Protein AF-A0A9X0B8P7-F1 (afdb_monomer)

Nearest PDB structures (foldseek):
  5ub5-assembly1_A  TM=8.698E-01  e=1.528E-06  Homo sapiens
  5f87-assembly3_C  TM=8.159E-01  e=1.517E-05  Drosophila melanogaster
  7ec1-assembly1_B  TM=6.006E-01  e=3.536E-02  Staphylococcus aureus subsp. aureus USA300
  7vfm-assembly2_C  TM=5.968E-01  e=6.997E-02  Staphylococcus aureus subsp. aureus USA300
  7mi0-assembly1_A  TM=6.331E-01  e=4.467E+00  Rickettsia africae ESF-5

pLDDT: mean 88.45, std 11.84, range [42.72, 98.5]

Solvent-accessible surface area (backbone atoms only — not comparable to full-atom values): 11864 Å² total; per-residue (Å²): 120,64,55,94,83,54,89,38,56,32,79,41,75,59,93,70,87,75,92,60,98,67,95,69,69,67,57,44,82,39,74,59,54,68,74,60,51,61,75,72,57,92,84,72,51,52,75,91,74,97,58,82,93,50,50,66,59,54,50,64,70,66,69,54,69,39,83,76,71,64,77,74,60,61,75,78,42,57,72,41,84,37,56,49,66,102,51,73,48,83,56,48,68,61,43,26,58,35,79,25,31,28,34,40,29,70,89,64,89,61,93,51,67,89,77,54,49,74,74,43,33,28,41,74,45,62,86,60,48,62,57,55,63,32,52,50,47,38,37,73,72,34,75,66,32,39,54,50,49,52,48,19,10,52,43,12,19,56,44,38,73,74,62,65,40,70,70,45,49,51,51,49,53,53,51,50,52,52,52,50,51,45,70,70,39,94,60,36,96,75,63,73,88,82,132

Foldseek 3Di:
DQPLPDWFKAKDADPDPPPDPDPDDSIDIDTDDSVLVVVQDDDAAQDDPPDDPCRVVVCVVRVGHHHDDDPVVQLVDQEAEAEADPHHGPCVLVCLLHLHAYAYQDPYDDPCPVQDDDLQQHDYAYNNNSCVSHLSCCCPPPPVNVVSSNRNSVRSNVSSVPQVDPVNVVVVVVVVVVVVVLVPDPCNVVDDDDD

Sequence (195 aa):
MAHLQSPHYVLHQKTESACTSKTNTNWEVREADKSQLEGYFNVHFTDIIDCDQDCDEEREFFDDVVEPEPQSNAWKFRYLLDMDGHAYSGRFYALLRSKGVPFKMTFSREWHENVLIPWVHYVPVNKDGNELAELVRFFEEDATGQEITKSIGEEGQSWAARTLRNDDIEVYMFRLLLEYARVQDDNRESLGFRL

Structure (mmCIF, N/CA/C/O backbone):
data_AF-A0A9X0B8P7-F1
#
_entry.id   AF-A0A9X0B8P7-F1
#
loop_
_atom_site.group_PDB
_atom_site.id
_atom_site.type_symbol
_atom_site.label_atom_id
_atom_site.label_alt_id
_atom_site.label_comp_id
_atom_site.label_asym_id
_atom_site.label_entity_id
_atom_site.label_seq_id
_atom_site.pdbx_PDB_ins_code
_atom_site.Cartn_x
_atom_site.Cartn_y
_atom_site.Cartn_z
_atom_site.occupancy
_atom_site.B_iso_or_equiv
_atom_site.auth_seq_id
_atom_site.auth_comp_id
_atom_site.auth_asym_id
_atom_site.auth_atom_id
_atom_site.pdbx_PDB_model_num
ATOM 1 N N . MET A 1 1 ? -0.505 11.297 7.803 1.00 44.72 1 MET A N 1
ATOM 2 C CA . MET A 1 1 ? -1.623 10.589 8.456 1.00 44.72 1 MET A CA 1
ATOM 3 C C . MET A 1 1 ? -2.433 11.659 9.161 1.00 44.72 1 MET A C 1
ATOM 5 O O . MET A 1 1 ? -1.801 12.513 9.775 1.00 44.72 1 MET A O 1
ATOM 9 N N . ALA A 1 2 ? -3.759 11.716 8.998 1.00 42.72 2 ALA A N 1
ATOM 10 C CA . ALA A 1 2 ? -4.559 12.619 9.821 1.00 42.72 2 ALA A CA 1
ATOM 11 C C . ALA A 1 2 ? -4.169 12.363 11.281 1.00 42.72 2 ALA A C 1
ATOM 13 O O . ALA A 1 2 ? -4.113 11.209 11.707 1.00 42.72 2 ALA A O 1
ATOM 14 N N . HIS A 1 3 ? -3.771 13.412 11.998 1.00 49.84 3 HIS A N 1
ATOM 15 C CA . HIS A 1 3 ? -3.469 13.307 13.419 1.00 49.84 3 HIS A CA 1
ATOM 16 C C . HIS A 1 3 ? -4.638 12.560 14.069 1.00 49.84 3 HIS A C 1
ATOM 18 O O . HIS A 1 3 ? -5.779 12.876 13.734 1.00 49.84 3 HIS A O 1
ATOM 24 N N . LEU A 1 4 ? -4.403 11.652 15.023 1.00 52.97 4 LEU A N 1
ATOM 25 C CA . LEU A 1 4 ? -5.474 11.021 15.826 1.00 52.97 4 LEU A CA 1
ATOM 26 C C . LEU A 1 4 ? -6.446 12.033 16.492 1.00 52.97 4 LEU A C 1
ATOM 28 O O . LEU A 1 4 ? -7.416 11.641 17.127 1.00 52.97 4 LEU A O 1
ATOM 32 N N . GLN A 1 5 ? -6.168 13.335 16.377 1.00 56.75 5 GLN A N 1
ATOM 33 C CA . GLN A 1 5 ? -6.999 14.460 16.793 1.00 56.75 5 GLN A CA 1
ATOM 34 C C . GLN A 1 5 ? -8.015 14.938 15.734 1.00 56.75 5 GLN A C 1
ATOM 36 O O . GLN A 1 5 ? -8.875 15.754 16.055 1.00 56.75 5 GLN A O 1
ATOM 41 N N . SER A 1 6 ? -7.922 14.492 14.477 1.00 66.94 6 SER A N 1
ATOM 42 C CA . SER A 1 6 ? -8.912 14.811 13.440 1.00 66.94 6 SER A CA 1
ATOM 43 C C . SER A 1 6 ? -10.131 13.896 13.582 1.00 66.94 6 SER A C 1
ATOM 45 O O . SER A 1 6 ? -9.960 12.704 13.841 1.00 66.94 6 SER A O 1
ATOM 47 N N . PRO A 1 7 ? -11.360 14.416 13.414 1.00 80.62 7 PRO A N 1
ATOM 48 C CA . PRO A 1 7 ? -12.557 13.608 13.586 1.00 80.62 7 PRO A CA 1
ATOM 49 C C . PRO A 1 7 ? -12.623 12.533 12.498 1.00 80.62 7 PRO A C 1
ATOM 51 O O . PRO A 1 7 ? -12.653 12.835 11.303 1.00 80.62 7 PRO A O 1
ATOM 54 N N . HIS A 1 8 ? -12.668 11.272 12.919 1.00 85.38 8 HIS A N 1
ATOM 55 C CA . HIS A 1 8 ? -12.962 10.143 12.043 1.00 85.38 8 HIS A CA 1
ATOM 56 C C . HIS A 1 8 ? -14.450 9.829 12.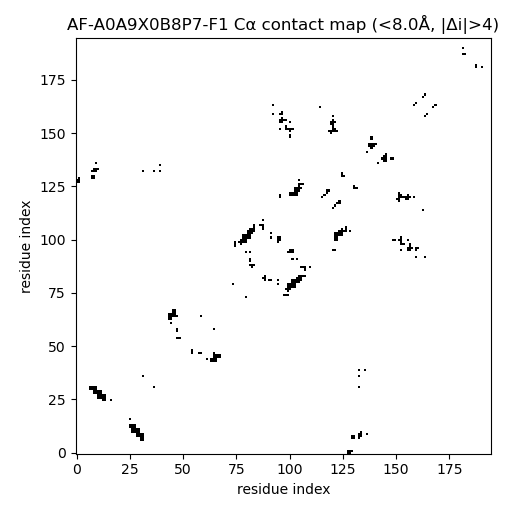111 1.00 85.38 8 HIS A C 1
ATOM 58 O O . HIS A 1 8 ? -15.043 9.839 13.186 1.00 85.38 8 HIS A O 1
ATOM 64 N N . TYR A 1 9 ? -15.057 9.523 10.969 1.00 90.38 9 TYR A N 1
ATOM 65 C CA . TYR A 1 9 ? -16.483 9.226 10.886 1.00 90.38 9 TYR A CA 1
ATOM 66 C C . TYR A 1 9 ? -16.702 7.778 10.476 1.00 90.38 9 TYR A C 1
ATOM 68 O O . TYR A 1 9 ? -16.056 7.287 9.552 1.00 90.38 9 TYR A O 1
ATOM 76 N N . VAL A 1 10 ? -17.637 7.118 11.151 1.00 92.50 10 VAL A N 1
ATOM 77 C CA . VAL A 1 10 ? -17.968 5.710 10.938 1.00 92.50 10 VAL A CA 1
ATOM 78 C C . VAL A 1 10 ? -19.481 5.491 10.908 1.00 92.50 10 VAL A C 1
ATOM 80 O O . VAL A 1 10 ? -20.258 6.219 11.541 1.00 92.50 10 VAL A O 1
ATOM 83 N N . LEU A 1 11 ? -19.917 4.478 10.165 1.00 91.69 11 LEU A N 1
ATOM 84 C CA . LEU A 1 11 ? -21.320 4.089 10.065 1.00 91.69 11 LEU A CA 1
ATOM 85 C C . LEU A 1 11 ? -21.736 3.190 11.231 1.00 91.69 11 LEU A C 1
ATOM 87 O O . LEU A 1 11 ? -21.074 2.213 11.558 1.00 91.69 11 LEU A O 1
ATOM 91 N N . HIS A 1 12 ? -22.898 3.484 11.809 1.00 88.69 12 HIS A N 1
ATOM 92 C CA . HIS A 1 12 ? -23.519 2.689 12.866 1.00 88.69 12 HIS A CA 1
ATOM 93 C C . HIS A 1 12 ? -24.930 2.258 12.473 1.00 88.69 12 HIS A C 1
ATOM 95 O O . HIS A 1 12 ? -25.678 3.037 11.876 1.00 88.69 12 HIS A O 1
ATOM 101 N N . GLN A 1 13 ? -25.318 1.031 12.833 1.00 86.25 13 GLN A N 1
ATOM 102 C CA . GLN A 1 13 ? -26.709 0.602 12.697 1.00 86.25 13 GLN A CA 1
ATOM 103 C C . GLN A 1 13 ? -27.586 1.276 13.753 1.00 86.25 13 GLN A C 1
ATOM 105 O O . GLN A 1 13 ? -27.254 1.307 14.939 1.00 86.25 13 GLN A O 1
ATOM 110 N N . LYS A 1 14 ? -28.743 1.781 13.323 1.00 85.12 14 LYS A N 1
ATOM 111 C CA . LYS A 1 14 ? -29.750 2.358 14.217 1.00 85.12 14 LYS A CA 1
ATOM 112 C C . LYS A 1 14 ? -30.388 1.252 15.056 1.00 85.12 14 LYS A C 1
ATOM 114 O O . LYS A 1 14 ? -30.877 0.261 14.520 1.00 85.12 14 LYS A O 1
ATOM 119 N N . THR A 1 15 ? -30.426 1.448 16.370 1.00 73.25 15 THR A N 1
ATOM 120 C CA . THR A 1 15 ? -30.996 0.501 17.342 1.00 73.25 15 THR A CA 1
ATOM 121 C C . THR A 1 15 ? -32.526 0.434 17.313 1.00 73.25 15 THR A C 1
ATOM 123 O O . THR A 1 15 ? -33.096 -0.552 17.775 1.00 73.25 15 THR A O 1
ATOM 126 N N . GLU A 1 16 ? -33.207 1.427 16.730 1.00 64.81 16 GLU A N 1
ATOM 127 C CA . GLU A 1 16 ? -34.668 1.461 16.608 1.00 64.81 16 GLU A CA 1
ATOM 128 C C . GLU A 1 16 ? -35.108 1.605 15.146 1.00 64.81 16 GLU A C 1
ATOM 130 O O . GLU A 1 16 ? -34.919 2.634 14.495 1.00 64.81 16 GLU A O 1
ATOM 135 N N . SER A 1 17 ? -35.742 0.558 14.623 1.00 55.78 17 SER A N 1
ATOM 136 C CA . SER A 1 17 ? -36.361 0.546 13.297 1.00 55.78 17 SER A CA 1
ATOM 137 C C . SER A 1 17 ? -37.760 1.168 13.359 1.00 55.78 17 SER A C 1
ATOM 139 O O . SER A 1 17 ? -38.783 0.487 13.281 1.00 55.78 17 SER A O 1
ATOM 141 N N . ALA A 1 18 ? -37.836 2.494 13.481 1.00 55.31 18 ALA A N 1
ATOM 142 C CA . ALA A 1 18 ? -39.092 3.197 13.242 1.00 55.31 18 ALA A CA 1
ATOM 143 C C . ALA A 1 18 ? -39.411 3.146 11.736 1.00 55.31 18 ALA A C 1
ATOM 145 O O . ALA A 1 18 ? -38.848 3.906 10.945 1.00 55.31 18 ALA A O 1
ATOM 146 N N . CYS A 1 19 ? -40.313 2.238 11.339 1.00 53.16 19 CYS A N 1
ATOM 147 C CA . CYS A 1 19 ? -40.863 2.137 9.984 1.00 53.16 19 CYS A CA 1
ATOM 148 C C . CYS A 1 19 ? -41.573 3.441 9.587 1.00 53.16 19 CYS A C 1
ATOM 150 O O . CYS A 1 19 ? -42.790 3.573 9.689 1.00 53.16 19 CYS A O 1
ATOM 152 N N . THR A 1 20 ? -40.810 4.419 9.111 1.00 56.12 20 THR A N 1
ATOM 153 C CA . THR A 1 20 ? -41.333 5.612 8.456 1.00 56.12 20 THR A CA 1
ATOM 154 C C . THR A 1 20 ? -40.971 5.542 6.982 1.00 56.12 20 THR A C 1
ATOM 156 O O . THR A 1 20 ? -39.815 5.602 6.569 1.00 56.12 20 THR A O 1
ATOM 159 N N . SER A 1 21 ? -42.009 5.342 6.173 1.00 58.00 21 SER A N 1
ATOM 160 C CA . SER A 1 21 ? -41.954 5.313 4.717 1.00 58.00 21 SER A CA 1
ATOM 161 C C . SER A 1 21 ? -41.462 6.662 4.180 1.00 58.00 21 SER A C 1
ATOM 163 O O . SER A 1 21 ? -42.268 7.578 4.005 1.00 58.00 21 SER A O 1
ATOM 165 N N . LYS A 1 22 ? -40.151 6.764 3.930 1.00 54.28 22 LYS A N 1
ATOM 166 C CA . LYS A 1 22 ? -39.472 7.541 2.871 1.00 54.28 22 LYS A CA 1
ATOM 167 C C . LYS A 1 22 ? -37.957 7.405 3.075 1.00 54.28 22 LYS A C 1
ATOM 169 O O . LYS A 1 22 ? -37.418 8.000 3.996 1.00 54.28 22 LYS A O 1
ATOM 174 N N . THR A 1 23 ? -37.306 6.581 2.244 1.00 57.38 23 THR A N 1
ATOM 175 C CA . THR A 1 23 ? -35.836 6.520 2.047 1.00 57.38 23 THR A CA 1
ATOM 176 C C . THR A 1 23 ? -34.987 6.709 3.314 1.00 57.38 23 THR A C 1
ATOM 178 O O . THR A 1 23 ? -34.108 7.564 3.346 1.00 57.38 23 THR A O 1
ATOM 181 N N . ASN A 1 24 ? -35.258 5.939 4.369 1.00 59.19 24 ASN A N 1
ATOM 182 C CA . ASN A 1 24 ? -34.482 5.993 5.605 1.00 59.19 24 ASN A CA 1
ATOM 183 C C . ASN A 1 24 ? -33.528 4.796 5.623 1.00 59.19 24 ASN A C 1
ATOM 185 O O . ASN A 1 24 ? -33.972 3.650 5.674 1.00 59.19 24 ASN A O 1
ATOM 189 N N . THR A 1 25 ? -32.225 5.045 5.520 1.00 70.94 25 THR A N 1
ATOM 190 C CA . THR A 1 25 ? -31.217 3.997 5.695 1.00 70.94 25 THR A CA 1
ATOM 191 C C . THR A 1 25 ? -31.200 3.563 7.164 1.00 70.94 25 THR A C 1
ATOM 193 O O . THR A 1 25 ? -31.332 4.391 8.074 1.00 70.94 25 THR A O 1
ATOM 196 N N . ASN A 1 26 ? -30.994 2.265 7.412 1.00 85.75 26 ASN A N 1
ATOM 197 C CA . ASN A 1 26 ? -30.798 1.708 8.763 1.00 85.75 26 ASN A CA 1
ATOM 198 C C . ASN A 1 26 ? -29.452 2.117 9.390 1.00 85.75 26 ASN A C 1
ATOM 200 O O . ASN A 1 26 ? -29.100 1.636 10.462 1.00 85.75 26 ASN A O 1
ATOM 204 N N . TRP A 1 27 ? -28.709 2.994 8.719 1.00 89.25 27 TRP A N 1
ATOM 205 C CA . TRP A 1 27 ? -27.378 3.434 9.088 1.00 89.25 27 TRP A CA 1
ATOM 206 C C . TRP A 1 27 ? -27.379 4.928 9.383 1.00 89.25 27 TRP A C 1
ATOM 208 O O . TRP A 1 27 ? -28.126 5.697 8.769 1.00 89.25 27 TRP A O 1
ATOM 218 N N . GLU A 1 28 ? -26.526 5.339 10.305 1.00 91.88 28 GLU A N 1
ATOM 219 C CA . GLU A 1 28 ? -26.222 6.737 10.585 1.00 91.88 28 GLU A CA 1
ATOM 220 C C . GLU A 1 28 ? -24.720 6.949 10.722 1.00 91.88 28 GLU A C 1
ATOM 222 O O . GLU A 1 28 ? -23.988 6.047 11.125 1.00 91.88 28 GLU A O 1
ATOM 227 N N . VAL A 1 29 ? -24.269 8.147 10.361 1.00 91.50 29 VAL A N 1
ATOM 228 C CA . VAL A 1 29 ? -22.873 8.557 10.506 1.00 91.50 29 VAL A CA 1
ATOM 229 C C . VAL A 1 29 ? -22.678 9.086 11.920 1.00 91.50 29 VAL A C 1
ATOM 231 O O . VAL A 1 29 ? -23.445 9.938 12.372 1.00 91.50 29 VAL A O 1
ATOM 234 N N . ARG A 1 30 ? -21.645 8.598 12.602 1.00 91.19 30 ARG A N 1
ATOM 235 C CA . ARG A 1 30 ? -21.201 9.112 13.899 1.00 91.19 30 ARG A CA 1
ATOM 236 C C . ARG A 1 30 ? -19.707 9.383 13.858 1.00 91.19 30 ARG A C 1
ATOM 238 O O . ARG A 1 30 ? -18.980 8.755 13.094 1.00 91.19 30 ARG A O 1
ATOM 245 N N . GLU A 1 31 ? -19.265 10.323 14.678 1.00 90.62 31 GLU A N 1
ATOM 246 C CA . GLU A 1 31 ? -17.844 10.472 14.974 1.00 90.62 31 GLU A CA 1
ATOM 247 C C . GLU A 1 31 ? -17.385 9.254 15.790 1.00 90.62 31 GLU A C 1
ATOM 249 O O . GLU A 1 31 ? -18.095 8.813 16.699 1.00 90.62 31 GLU A O 1
ATOM 254 N N . ALA A 1 32 ? -16.254 8.667 15.409 1.00 86.81 32 ALA A N 1
ATOM 255 C CA . ALA A 1 32 ? -15.685 7.504 16.071 1.00 86.81 32 ALA A CA 1
ATOM 256 C C . ALA A 1 32 ? -15.156 7.895 17.456 1.00 86.81 32 ALA A C 1
ATOM 258 O O . ALA A 1 32 ? -14.471 8.906 17.608 1.00 86.81 32 ALA A O 1
ATOM 259 N N . ASP A 1 33 ? -15.449 7.074 18.464 1.00 85.12 33 ASP A N 1
ATOM 260 C CA . ASP A 1 33 ? -14.875 7.253 19.797 1.00 85.12 33 ASP A CA 1
ATOM 261 C C . ASP A 1 33 ? -13.365 6.965 19.747 1.00 85.12 33 ASP A C 1
ATOM 263 O O . ASP A 1 33 ? -12.916 6.035 19.072 1.00 85.12 33 ASP A O 1
ATOM 267 N N . LYS A 1 34 ? -12.567 7.731 20.496 1.00 80.31 34 LYS A N 1
ATOM 268 C CA . LYS A 1 34 ? -11.120 7.519 20.603 1.00 80.31 34 LYS A CA 1
ATOM 269 C C . LYS A 1 34 ? -10.772 6.083 21.018 1.00 80.31 34 LYS A C 1
ATOM 271 O O . LYS A 1 34 ? -9.857 5.496 20.453 1.00 80.31 34 LYS A O 1
ATOM 276 N N . SER A 1 35 ? -11.538 5.494 21.935 1.00 83.38 35 SER A N 1
ATOM 277 C CA . SER A 1 35 ? -11.353 4.106 22.380 1.00 83.38 35 SER A CA 1
ATOM 278 C C . SER A 1 35 ? -11.614 3.074 21.276 1.00 83.38 35 SER A C 1
ATOM 280 O O . SER A 1 35 ? -10.953 2.037 21.230 1.00 83.38 35 SER A O 1
ATOM 282 N N . GLN A 1 36 ? -12.539 3.365 20.354 1.00 79.38 36 GLN A N 1
ATOM 283 C CA . GLN A 1 36 ? -12.786 2.535 19.175 1.00 79.38 36 GLN A CA 1
ATOM 284 C C . GLN A 1 36 ? -11.598 2.611 18.208 1.00 79.38 36 GLN A C 1
ATOM 286 O O . GLN A 1 36 ? -11.139 1.583 17.715 1.00 79.38 36 GLN A O 1
ATOM 291 N N . LEU A 1 37 ? -11.060 3.816 17.984 1.00 82.38 37 LEU A N 1
ATOM 292 C CA . LEU A 1 37 ? -9.906 4.035 17.106 1.00 82.38 37 LEU A CA 1
ATOM 293 C C . LEU A 1 37 ? -8.616 3.409 17.657 1.00 82.38 37 LEU A C 1
ATOM 295 O O . LEU A 1 37 ? -7.865 2.807 16.893 1.00 82.38 37 LEU A O 1
ATOM 299 N N . GLU A 1 38 ? -8.380 3.482 18.970 1.00 83.62 38 GLU A N 1
ATOM 300 C CA . GLU A 1 38 ? -7.231 2.838 19.632 1.00 83.62 38 GLU A CA 1
ATOM 301 C C . GLU A 1 38 ? -7.216 1.313 19.421 1.00 83.62 38 GLU A C 1
ATOM 303 O O . GLU A 1 38 ? -6.151 0.707 19.337 1.00 83.62 38 GLU A O 1
ATOM 308 N N . GLY A 1 39 ? -8.387 0.682 19.278 1.00 84.62 39 GLY A N 1
ATOM 309 C CA . GLY A 1 39 ? -8.496 -0.743 18.956 1.00 84.62 39 GLY A CA 1
ATOM 310 C C . GLY A 1 39 ? -8.246 -1.087 17.483 1.00 84.62 39 GLY A C 1
ATOM 311 O O . GLY A 1 39 ? -8.009 -2.252 17.164 1.00 84.62 39 GLY A O 1
ATOM 312 N N . TYR A 1 40 ? -8.311 -0.105 16.580 1.00 88.19 40 TYR A N 1
ATOM 313 C CA . TYR A 1 40 ? -8.189 -0.319 15.134 1.00 88.19 40 TYR A CA 1
ATOM 314 C C . TYR A 1 40 ? -6.757 -0.151 14.623 1.00 88.19 40 TYR A C 1
ATOM 316 O O . TYR A 1 40 ? -6.376 -0.816 13.657 1.00 88.19 40 TYR A O 1
ATOM 324 N N . PHE A 1 41 ? -5.962 0.717 15.252 1.00 89.44 41 PHE A N 1
ATOM 325 C CA . PHE A 1 41 ? -4.662 1.127 14.726 1.00 89.44 41 PHE A CA 1
ATOM 326 C C . PHE A 1 41 ? -3.514 0.784 15.671 1.00 89.44 41 PHE A C 1
ATOM 328 O O . PHE A 1 41 ? -3.502 1.165 16.835 1.00 89.44 41 PHE A O 1
ATOM 335 N N . ASN A 1 42 ? -2.504 0.115 15.120 1.00 90.81 42 ASN A N 1
ATOM 336 C CA . ASN A 1 42 ? -1.172 0.009 15.702 1.00 90.81 42 ASN A CA 1
ATOM 337 C C . ASN A 1 42 ? -0.190 0.578 14.672 1.00 90.81 42 ASN A C 1
ATOM 339 O O . ASN A 1 42 ? 0.296 -0.141 13.797 1.00 90.81 42 ASN A O 1
ATOM 343 N N . VAL A 1 43 ? -0.027 1.900 14.697 1.00 88.94 43 VAL A N 1
ATOM 344 C CA . VAL A 1 43 ? 0.824 2.651 13.772 1.00 88.94 43 VAL A CA 1
ATOM 345 C C . VAL A 1 43 ? 1.540 3.729 14.567 1.00 88.94 43 VAL A C 1
ATOM 347 O O . VAL A 1 43 ? 0.893 4.500 15.266 1.00 88.94 43 VAL A O 1
ATOM 350 N N . HIS A 1 44 ? 2.859 3.778 14.423 1.00 89.31 44 HIS A N 1
ATOM 351 C CA . HIS A 1 44 ? 3.731 4.709 15.124 1.00 89.31 44 HIS A CA 1
ATOM 352 C C . HIS A 1 44 ? 4.788 5.242 14.162 1.00 89.31 44 HIS A C 1
ATOM 354 O O . HIS A 1 44 ? 5.180 4.547 13.214 1.00 89.31 44 HIS 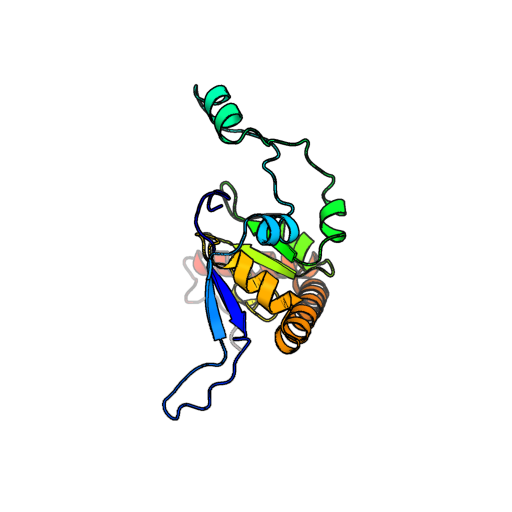A O 1
ATOM 360 N N . PHE A 1 45 ? 5.273 6.456 14.411 1.00 90.62 45 PHE A N 1
ATOM 361 C CA . PHE A 1 45 ? 6.523 6.899 13.805 1.00 90.62 45 PHE A CA 1
ATOM 362 C C . PHE A 1 45 ? 7.682 6.145 14.451 1.00 90.62 45 PHE A C 1
ATOM 364 O O . PHE A 1 45 ? 7.675 5.903 15.654 1.00 90.62 45 PHE A O 1
ATOM 371 N N . THR A 1 46 ? 8.666 5.739 13.653 1.00 91.56 46 THR A N 1
ATOM 372 C CA . THR A 1 46 ? 9.826 4.996 14.174 1.00 91.56 46 THR A CA 1
ATOM 373 C C . THR A 1 46 ? 11.103 5.816 14.216 1.00 91.56 46 THR A C 1
ATOM 375 O O . THR A 1 46 ? 12.056 5.452 14.892 1.00 91.56 46 THR A O 1
ATOM 378 N N . ASP A 1 47 ? 11.155 6.886 13.429 1.00 89.56 47 ASP A N 1
ATOM 379 C CA . ASP A 1 47 ? 12.283 7.801 13.388 1.00 89.56 47 ASP A CA 1
ATOM 380 C C . ASP A 1 47 ? 11.830 9.134 12.783 1.00 89.56 47 ASP A C 1
ATOM 382 O O . ASP A 1 47 ? 10.855 9.176 12.024 1.00 89.56 47 ASP A O 1
ATOM 386 N N . ILE A 1 48 ? 12.556 10.199 13.104 1.00 90.38 48 ILE A N 1
ATOM 387 C CA . ILE A 1 48 ? 12.409 11.523 12.495 1.00 90.38 48 ILE A CA 1
ATOM 388 C C . ILE A 1 48 ? 13.751 11.841 11.847 1.00 90.38 48 ILE A C 1
ATOM 390 O O . ILE A 1 48 ? 14.758 12.042 12.531 1.00 90.38 48 ILE A O 1
ATOM 394 N N . ILE A 1 49 ? 13.745 11.817 10.517 1.00 88.75 49 ILE A N 1
ATOM 395 C CA . ILE A 1 49 ? 14.909 11.992 9.648 1.00 88.75 49 ILE A CA 1
ATOM 396 C C . ILE A 1 49 ? 14.664 13.150 8.681 1.00 88.75 49 ILE A C 1
ATOM 398 O O . ILE A 1 49 ? 13.521 13.545 8.472 1.00 88.75 49 ILE A O 1
ATOM 402 N N . ASP A 1 50 ? 15.734 13.661 8.069 1.00 87.31 50 ASP A N 1
ATOM 403 C CA . ASP A 1 50 ? 15.695 14.770 7.099 1.00 87.31 50 ASP A CA 1
ATOM 404 C C . ASP A 1 50 ? 15.068 16.078 7.629 1.00 87.31 50 ASP A C 1
ATOM 406 O O . ASP A 1 50 ? 14.607 16.915 6.856 1.00 87.31 50 ASP A O 1
ATOM 410 N N . CYS A 1 51 ? 15.093 16.271 8.948 1.00 88.69 51 CYS A N 1
ATOM 411 C CA . CYS A 1 51 ? 14.784 17.536 9.608 1.00 88.69 51 CYS A CA 1
ATOM 412 C C . CYS A 1 51 ? 16.011 18.473 9.601 1.00 88.69 51 CYS A C 1
ATOM 414 O O . CYS A 1 51 ? 17.156 18.013 9.647 1.00 88.69 51 CYS A O 1
ATOM 416 N N . ASP A 1 52 ? 15.770 19.789 9.532 1.00 89.00 52 ASP A N 1
ATOM 417 C CA . ASP A 1 52 ? 16.821 20.817 9.520 1.00 89.00 52 ASP A CA 1
ATOM 418 C C . ASP A 1 52 ? 17.209 21.248 10.951 1.00 89.00 52 ASP A C 1
ATOM 420 O O . ASP A 1 52 ? 17.980 20.563 11.622 1.00 89.00 52 ASP A O 1
ATOM 424 N N . GLN A 1 53 ? 16.719 22.395 11.441 1.00 90.56 53 GLN A N 1
ATOM 425 C CA . GLN A 1 53 ? 17.004 22.888 12.801 1.00 90.56 53 GLN A CA 1
ATOM 426 C C . GLN A 1 53 ? 15.920 22.480 13.807 1.00 90.56 53 GLN A C 1
ATOM 428 O O . GLN A 1 53 ? 16.051 22.776 14.989 1.00 90.56 53 GLN A O 1
ATOM 433 N N . ASP A 1 54 ? 14.895 21.787 13.320 1.00 91.50 54 ASP A N 1
ATOM 434 C CA . ASP A 1 54 ? 13.564 21.680 13.913 1.00 91.50 54 ASP A CA 1
ATOM 435 C C . ASP A 1 54 ? 13.306 20.258 14.461 1.00 91.50 54 ASP A C 1
ATOM 437 O O . ASP A 1 54 ? 12.187 19.884 14.810 1.00 91.50 54 ASP A O 1
ATOM 441 N N . CYS A 1 55 ? 14.341 19.407 14.460 1.00 89.38 55 CYS A N 1
ATOM 442 C CA . CYS A 1 55 ? 14.229 17.987 14.790 1.00 89.38 55 CYS A CA 1
ATOM 443 C C . CYS A 1 55 ? 13.704 17.748 16.210 1.00 89.38 55 CYS A C 1
ATOM 445 O O . CYS A 1 55 ? 13.009 16.760 16.453 1.00 89.38 55 CYS A O 1
ATOM 447 N N . ASP A 1 56 ? 14.077 18.614 17.153 1.00 89.12 56 ASP A N 1
ATOM 448 C CA . ASP A 1 56 ? 13.665 18.491 18.549 1.00 89.12 56 ASP A CA 1
ATOM 449 C C . ASP A 1 56 ? 12.184 18.872 18.701 1.00 89.12 56 ASP A C 1
ATOM 451 O O . ASP A 1 56 ? 11.440 18.163 19.378 1.00 89.12 56 ASP A O 1
ATOM 455 N N . GLU A 1 57 ? 11.727 19.912 17.997 1.00 90.69 57 GLU A N 1
ATOM 456 C CA . GLU A 1 57 ? 10.321 20.318 17.948 1.00 90.69 57 GLU A CA 1
ATOM 457 C C . GLU A 1 57 ? 9.437 19.268 17.264 1.00 90.69 57 GLU A C 1
ATOM 459 O O . GLU A 1 57 ? 8.338 18.985 17.741 1.00 90.69 57 GLU A O 1
ATOM 464 N N . GLU A 1 58 ? 9.897 18.656 16.169 1.00 89.56 58 GLU A N 1
ATOM 465 C CA . GLU A 1 58 ? 9.166 17.568 15.509 1.00 89.56 58 GLU A CA 1
ATOM 466 C C . GLU A 1 58 ? 9.043 16.340 16.421 1.00 89.56 58 GLU A C 1
ATOM 468 O O . GLU A 1 58 ? 7.969 15.742 16.521 1.00 89.56 58 GLU A O 1
ATOM 473 N N . ARG A 1 59 ? 10.120 15.983 17.134 1.00 88.25 59 ARG A N 1
ATOM 474 C CA . ARG A 1 59 ? 10.103 14.896 18.127 1.00 88.25 59 ARG A CA 1
ATOM 475 C C . ARG A 1 59 ? 9.130 15.183 19.260 1.00 88.25 59 ARG A C 1
ATOM 477 O O . ARG A 1 59 ? 8.386 14.283 19.640 1.00 88.25 59 ARG A O 1
ATOM 484 N N . GLU A 1 60 ? 9.110 16.415 19.761 1.00 88.75 60 GLU A N 1
ATOM 485 C CA . GLU A 1 60 ? 8.160 16.850 20.789 1.00 88.75 60 GLU A CA 1
ATOM 486 C C . GLU A 1 60 ? 6.713 16.856 20.272 1.00 88.75 60 GLU A C 1
ATOM 488 O O . GLU A 1 60 ? 5.797 16.517 21.014 1.00 88.75 60 GLU A O 1
ATOM 493 N N . PHE A 1 61 ? 6.486 17.203 19.003 1.00 88.19 61 PHE A N 1
ATOM 494 C CA . PHE A 1 61 ? 5.144 17.218 18.421 1.00 88.19 61 PHE A CA 1
ATOM 495 C C . PHE A 1 61 ? 4.538 15.818 18.292 1.00 88.19 61 PHE A C 1
ATOM 497 O O . PHE A 1 61 ? 3.361 15.629 18.606 1.00 88.19 61 PHE A O 1
ATOM 504 N N . PHE A 1 62 ? 5.316 14.851 17.800 1.00 85.69 62 PHE A N 1
ATOM 505 C CA . PHE A 1 62 ? 4.827 13.485 17.638 1.00 85.69 62 PHE A CA 1
ATOM 506 C C . PHE A 1 62 ? 4.801 12.725 18.973 1.00 85.69 62 PHE A C 1
ATOM 508 O O . PHE A 1 62 ? 3.849 11.986 19.197 1.00 85.69 62 PHE A O 1
ATOM 515 N N . ASP A 1 63 ? 5.772 12.948 19.873 1.00 81.12 63 ASP A N 1
ATOM 516 C CA . ASP A 1 63 ? 5.875 12.428 21.262 1.00 81.12 63 ASP A CA 1
ATOM 517 C C . ASP A 1 63 ? 5.751 10.889 21.433 1.00 81.12 63 ASP A C 1
ATOM 519 O O . ASP A 1 63 ? 5.916 10.350 22.525 1.00 81.12 63 ASP A O 1
ATOM 523 N N . ASP A 1 64 ? 5.504 10.144 20.351 1.00 84.38 64 ASP A N 1
ATOM 524 C CA . ASP A 1 64 ? 5.233 8.705 20.327 1.00 84.38 64 ASP A CA 1
ATOM 525 C C . ASP A 1 64 ? 6.153 7.936 19.365 1.00 84.38 64 ASP A C 1
ATOM 527 O O . ASP A 1 64 ? 5.813 6.849 18.894 1.00 84.38 64 ASP A O 1
ATOM 531 N N . VAL A 1 65 ? 7.341 8.484 19.089 1.00 89.56 65 VAL A N 1
ATOM 532 C CA . VAL A 1 65 ? 8.350 7.817 18.259 1.00 89.56 65 VAL A CA 1
ATOM 533 C C . VAL A 1 65 ? 8.867 6.567 18.979 1.00 89.56 65 VAL A C 1
ATOM 535 O O . VAL A 1 65 ? 9.401 6.646 20.087 1.00 89.56 65 VAL A O 1
ATOM 538 N N . VAL A 1 66 ? 8.718 5.402 18.347 1.00 91.94 66 VAL A N 1
ATOM 539 C CA . VAL A 1 66 ? 9.099 4.095 18.911 1.00 91.94 66 VAL A CA 1
ATOM 540 C C . VAL A 1 66 ? 10.276 3.467 18.173 1.00 91.94 66 VAL A C 1
ATOM 542 O O . VAL A 1 66 ? 10.539 3.766 17.016 1.00 91.94 66 VAL A O 1
ATOM 545 N N . GLU A 1 67 ? 10.960 2.519 18.809 1.00 92.62 67 GLU A N 1
ATOM 546 C CA . GLU A 1 67 ? 11.999 1.745 18.124 1.00 92.62 67 GLU A CA 1
ATOM 547 C C . GLU A 1 67 ? 11.418 0.938 16.943 1.00 92.62 67 GLU A C 1
ATOM 549 O O . GLU A 1 67 ? 10.360 0.311 17.089 1.00 92.62 67 GLU A O 1
ATOM 554 N N . PRO A 1 68 ? 12.106 0.886 15.786 1.00 92.44 68 PRO A N 1
ATOM 555 C CA . PRO A 1 68 ? 11.652 0.110 14.642 1.00 92.44 68 PRO A CA 1
ATOM 556 C C . PRO A 1 68 ? 11.469 -1.376 14.973 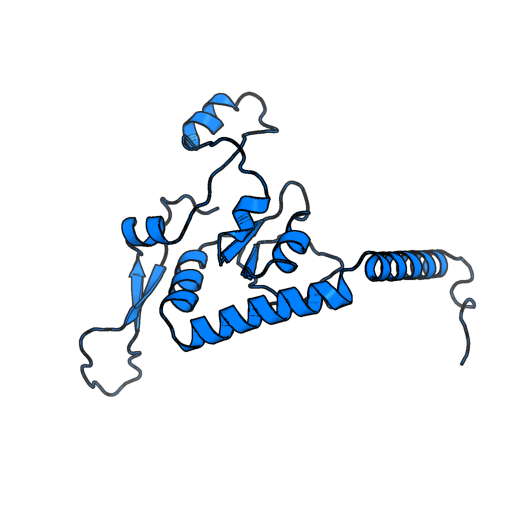1.00 92.44 68 PRO A C 1
ATOM 558 O O . PRO A 1 68 ? 12.378 -2.056 15.456 1.00 92.44 68 PRO A O 1
ATOM 561 N N . GLU A 1 69 ? 10.306 -1.925 14.627 1.00 91.56 69 GLU A N 1
ATOM 562 C CA . GLU A 1 69 ? 10.072 -3.361 14.730 1.00 91.56 69 GLU A CA 1
ATOM 563 C C . GLU A 1 69 ? 10.666 -4.130 13.535 1.00 91.56 69 GLU A C 1
ATOM 565 O O . GLU A 1 69 ? 10.708 -3.623 12.408 1.00 91.56 69 GLU A O 1
ATOM 570 N N . PRO A 1 70 ? 11.064 -5.406 13.717 1.00 92.00 70 PRO A N 1
ATOM 571 C CA . PRO A 1 70 ? 11.403 -6.268 12.594 1.00 92.00 70 PRO A CA 1
ATOM 572 C C . PRO A 1 70 ? 10.247 -6.329 11.594 1.00 92.00 70 PRO A C 1
ATOM 574 O O . PRO A 1 70 ? 9.106 -6.575 11.983 1.00 92.00 70 PRO A O 1
ATOM 577 N N . GLN A 1 71 ? 10.537 -6.220 10.295 1.00 85.62 71 GLN A N 1
ATOM 578 C CA . GLN A 1 71 ? 9.506 -6.239 9.245 1.00 85.62 71 GLN A CA 1
ATOM 579 C C . GLN A 1 71 ? 8.590 -7.475 9.323 1.00 85.62 71 GLN A C 1
ATOM 581 O O . GLN A 1 71 ? 7.419 -7.410 8.961 1.00 85.62 71 GLN A O 1
ATOM 586 N N . SER A 1 72 ? 9.088 -8.595 9.857 1.00 87.94 72 SER A N 1
ATOM 587 C CA . SER A 1 72 ? 8.291 -9.800 10.084 1.00 87.94 72 SER A CA 1
ATOM 588 C C . SER A 1 72 ? 7.136 -9.638 11.075 1.00 87.94 72 SER A C 1
ATOM 590 O O . SER A 1 72 ? 6.211 -10.449 11.053 1.00 87.94 72 SER A O 1
ATOM 592 N N . ASN A 1 73 ? 7.167 -8.627 11.948 1.00 91.56 73 ASN A N 1
ATOM 593 C CA . ASN A 1 73 ? 6.062 -8.338 12.861 1.00 91.56 73 ASN A CA 1
ATOM 594 C C . ASN A 1 73 ? 4.817 -7.857 12.114 1.00 91.56 73 ASN A C 1
ATOM 596 O O . ASN A 1 73 ? 3.716 -8.194 12.543 1.00 91.56 73 ASN A O 1
ATOM 600 N N . ALA A 1 74 ? 4.976 -7.205 10.955 1.00 88.44 74 ALA A N 1
ATOM 601 C CA . ALA A 1 74 ? 3.852 -6.811 10.107 1.00 88.44 74 ALA A CA 1
ATOM 602 C C . ALA A 1 74 ? 2.959 -8.015 9.748 1.00 88.44 74 ALA A C 1
ATOM 604 O O . ALA A 1 74 ? 1.742 -7.892 9.706 1.00 88.44 74 ALA A O 1
ATOM 605 N N . TRP A 1 75 ? 3.530 -9.218 9.598 1.00 89.12 75 TRP A N 1
ATOM 606 C CA . TRP A 1 75 ? 2.789 -10.440 9.246 1.00 89.12 75 TRP A CA 1
ATOM 607 C C . TRP A 1 75 ? 1.822 -10.937 10.327 1.00 89.12 75 TRP A C 1
ATOM 609 O O . TRP A 1 75 ? 1.058 -11.868 10.075 1.00 89.12 75 TRP A O 1
ATOM 619 N N . LYS A 1 76 ? 1.861 -10.353 11.530 1.00 92.62 76 LYS A N 1
ATOM 620 C CA . LYS A 1 76 ? 0.925 -10.653 12.623 1.00 92.62 76 LYS A CA 1
ATOM 621 C C . LYS A 1 76 ? -0.399 -9.895 12.481 1.00 92.62 76 LYS A C 1
ATOM 623 O O . LYS A 1 76 ? -1.366 -10.257 13.147 1.00 92.62 76 LYS A O 1
ATOM 628 N N . PHE A 1 77 ? -0.446 -8.873 11.628 1.00 94.12 77 PHE A N 1
ATOM 629 C CA . PHE A 1 77 ? -1.611 -8.017 11.426 1.00 94.12 77 PHE A CA 1
ATOM 630 C C . PHE A 1 77 ? -2.355 -8.378 10.139 1.00 94.12 77 PHE A C 1
ATOM 632 O O . PHE A 1 77 ? -1.770 -8.877 9.176 1.00 94.12 77 PHE A O 1
ATOM 639 N N . ARG A 1 78 ? -3.670 -8.127 10.128 1.00 94.25 78 ARG A N 1
ATOM 640 C CA . ARG A 1 78 ? -4.519 -8.374 8.953 1.00 94.25 78 ARG A CA 1
ATOM 641 C C . ARG A 1 78 ? -4.466 -7.229 7.952 1.00 94.25 78 ARG A C 1
ATOM 643 O O . ARG A 1 78 ? -4.405 -7.504 6.765 1.00 94.25 78 ARG A O 1
ATOM 650 N N . TYR A 1 79 ? -4.467 -5.981 8.413 1.00 96.50 79 TYR A N 1
ATOM 651 C CA . TYR A 1 79 ? -4.461 -4.788 7.562 1.00 96.50 79 TYR A CA 1
ATOM 652 C C . TYR A 1 79 ? -3.097 -4.118 7.632 1.00 96.50 79 TYR A C 1
ATOM 654 O O . TYR A 1 79 ? -2.603 -3.837 8.721 1.00 96.50 79 TYR A O 1
ATOM 662 N N . LEU A 1 80 ? -2.473 -3.906 6.475 1.00 96.56 80 LEU A N 1
ATOM 663 C CA . LEU A 1 80 ? -1.082 -3.467 6.386 1.00 96.56 80 LEU A CA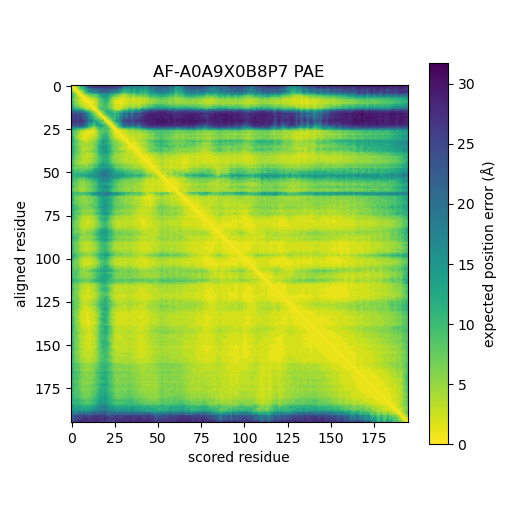 1
ATOM 664 C C . LEU A 1 80 ? -1.010 -2.157 5.613 1.00 96.56 80 LEU A C 1
ATOM 666 O O . LEU A 1 80 ? -1.170 -2.147 4.395 1.00 96.56 80 LEU A O 1
ATOM 670 N N . LEU A 1 81 ? -0.763 -1.052 6.311 1.00 95.69 81 LEU A N 1
ATOM 671 C CA . LEU A 1 81 ? -0.673 0.254 5.672 1.00 95.69 81 LEU A CA 1
ATOM 672 C C . LEU A 1 81 ? 0.634 0.396 4.868 1.00 95.69 81 LEU A C 1
ATOM 674 O O . LEU A 1 81 ? 1.750 0.352 5.401 1.00 95.69 81 LEU A O 1
ATOM 678 N N . ASP A 1 82 ? 0.474 0.596 3.566 1.00 96.12 82 ASP A N 1
ATOM 679 C CA . ASP A 1 82 ? 1.521 0.953 2.620 1.00 96.12 82 ASP A CA 1
ATOM 680 C C . ASP A 1 82 ? 1.394 2.439 2.286 1.00 96.12 82 ASP A C 1
ATOM 682 O O . ASP A 1 82 ? 0.377 2.880 1.753 1.00 96.12 82 ASP A O 1
ATOM 686 N N . MET A 1 83 ? 2.427 3.206 2.625 1.00 94.88 83 MET A N 1
ATOM 687 C CA . MET A 1 83 ? 2.502 4.646 2.387 1.00 94.88 83 MET A CA 1
ATOM 688 C C . MET A 1 83 ? 3.814 4.974 1.690 1.00 94.88 83 MET A C 1
ATOM 690 O O . MET A 1 83 ? 4.859 4.427 2.064 1.00 94.88 83 MET A O 1
ATOM 694 N N . ASP A 1 84 ? 3.734 5.871 0.709 1.00 94.00 84 ASP A N 1
ATOM 695 C CA . ASP A 1 84 ? 4.893 6.470 0.047 1.00 94.00 84 ASP A CA 1
ATOM 696 C C . ASP A 1 84 ? 5.804 7.187 1.066 1.00 94.00 84 ASP A C 1
ATOM 698 O O . ASP A 1 84 ? 5.337 7.728 2.070 1.00 94.00 84 ASP A O 1
ATOM 702 N N . GLY A 1 85 ? 7.109 7.180 0.789 1.00 89.50 85 GLY A N 1
ATOM 703 C CA . GLY A 1 85 ? 8.107 8.005 1.478 1.00 89.50 85 GLY A CA 1
ATOM 704 C C . GLY A 1 85 ? 8.524 9.173 0.582 1.00 89.50 85 GLY A C 1
ATOM 705 O O . GLY A 1 85 ? 7.681 9.815 -0.037 1.00 89.50 85 GLY A O 1
ATOM 706 N N . HIS A 1 86 ? 9.832 9.394 0.410 1.00 89.38 86 HIS A N 1
ATOM 707 C CA . HIS A 1 86 ? 10.338 10.332 -0.613 1.00 89.38 86 HIS A CA 1
ATOM 708 C C . HIS A 1 86 ? 9.922 9.951 -2.044 1.00 89.38 86 HIS A C 1
ATOM 710 O O . HIS A 1 86 ? 9.901 10.791 -2.941 1.00 89.38 86 HIS A O 1
ATOM 716 N N . ALA A 1 87 ? 9.623 8.672 -2.262 1.00 90.44 87 ALA A N 1
ATOM 717 C CA . ALA A 1 87 ? 9.114 8.117 -3.506 1.00 90.44 87 ALA A CA 1
ATOM 718 C C . ALA A 1 87 ? 8.121 6.984 -3.184 1.00 90.44 87 ALA A C 1
ATOM 720 O O . ALA A 1 87 ? 7.597 6.897 -2.072 1.00 90.44 87 ALA A O 1
ATOM 721 N N . TYR A 1 88 ? 7.889 6.090 -4.144 1.00 92.38 88 TYR A N 1
ATOM 722 C CA . TYR A 1 88 ? 7.064 4.901 -3.947 1.00 92.38 88 TYR A CA 1
ATOM 723 C C . TYR A 1 88 ? 7.550 4.029 -2.775 1.00 92.38 88 TYR A C 1
ATOM 725 O O . TYR A 1 88 ? 8.743 3.953 -2.463 1.00 92.38 88 TYR A O 1
ATOM 733 N N . SER A 1 89 ? 6.615 3.320 -2.143 1.00 93.62 89 SER A N 1
ATOM 734 C CA . SER A 1 89 ? 6.936 2.375 -1.073 1.00 93.62 89 SER A CA 1
ATOM 735 C C . SER A 1 89 ? 7.560 1.082 -1.609 1.00 93.62 89 SER A C 1
ATOM 737 O O . SER A 1 89 ? 6.904 0.258 -2.247 1.00 93.62 89 SER A O 1
ATOM 739 N N . GLY A 1 90 ? 8.823 0.828 -1.254 1.00 91.81 90 GLY A N 1
ATOM 740 C CA . GLY A 1 90 ? 9.481 -0.458 -1.524 1.00 91.81 90 GLY A CA 1
ATOM 741 C C . GLY A 1 90 ? 8.912 -1.641 -0.722 1.00 91.81 90 GLY A C 1
ATOM 742 O O . GLY A 1 90 ? 9.203 -2.797 -1.033 1.00 91.81 90 GLY A O 1
ATOM 743 N N . ARG A 1 91 ? 8.091 -1.383 0.308 1.00 92.88 91 ARG A N 1
ATOM 744 C CA . ARG A 1 91 ? 7.505 -2.424 1.174 1.00 92.88 91 ARG A CA 1
ATOM 745 C C . ARG A 1 91 ? 6.325 -3.129 0.513 1.00 92.88 91 ARG A C 1
ATOM 747 O O . ARG A 1 91 ? 6.070 -4.291 0.826 1.00 92.88 91 ARG A O 1
ATOM 754 N N . PHE A 1 92 ? 5.645 -2.460 -0.416 1.00 95.25 92 PHE A N 1
ATOM 755 C CA . PHE A 1 92 ? 4.355 -2.879 -0.955 1.00 95.25 92 PHE A CA 1
ATOM 756 C C . PHE A 1 92 ? 4.316 -4.342 -1.422 1.00 95.25 92 PHE A C 1
ATOM 758 O O . PHE A 1 92 ? 3.432 -5.103 -1.033 1.00 95.25 92 PHE A O 1
ATOM 765 N N . TYR A 1 93 ? 5.318 -4.786 -2.188 1.00 94.81 93 TYR A N 1
ATOM 766 C CA . TYR A 1 93 ? 5.355 -6.163 -2.697 1.00 94.81 93 TYR A CA 1
ATOM 767 C C . TYR A 1 93 ? 5.619 -7.211 -1.611 1.00 94.81 93 TYR A C 1
ATOM 769 O O . TYR A 1 93 ? 5.192 -8.356 -1.748 1.00 94.81 93 TYR A O 1
ATOM 777 N N . ALA A 1 94 ? 6.325 -6.852 -0.534 1.00 94.19 94 ALA A N 1
ATOM 778 C CA . ALA A 1 94 ? 6.472 -7.738 0.616 1.00 94.19 94 ALA A CA 1
ATOM 779 C C . ALA A 1 94 ? 5.129 -7.897 1.345 1.00 94.19 94 ALA A C 1
ATOM 781 O O . ALA A 1 94 ? 4.763 -9.020 1.683 1.00 94.19 94 ALA A O 1
ATOM 782 N N . LEU A 1 95 ? 4.371 -6.802 1.498 1.00 95.81 95 LEU A N 1
ATOM 783 C CA . LEU A 1 95 ? 3.029 -6.828 2.087 1.00 95.81 95 LEU A CA 1
ATOM 784 C C . LEU A 1 95 ? 2.060 -7.668 1.245 1.00 95.81 95 LEU A C 1
ATOM 786 O O . LEU A 1 95 ? 1.379 -8.529 1.795 1.00 95.81 95 LEU A O 1
ATOM 790 N N . LEU A 1 96 ? 2.062 -7.499 -0.080 1.00 95.50 96 LEU A N 1
ATOM 791 C CA . LEU A 1 96 ? 1.243 -8.296 -1.004 1.00 95.50 96 LEU A CA 1
ATOM 792 C C . LEU A 1 96 ? 1.531 -9.798 -0.942 1.00 95.50 96 LEU A C 1
ATOM 794 O O . LEU A 1 96 ? 0.620 -10.597 -1.094 1.00 95.50 96 LEU A O 1
ATOM 798 N N . ARG A 1 97 ? 2.790 -10.201 -0.732 1.00 94.19 97 ARG A N 1
ATOM 799 C CA . ARG A 1 97 ? 3.162 -11.623 -0.614 1.00 94.19 97 ARG A CA 1
ATOM 800 C C . ARG A 1 97 ? 2.780 -12.239 0.735 1.00 94.19 97 ARG A C 1
ATOM 802 O O . ARG A 1 97 ? 2.840 -13.463 0.888 1.00 94.19 97 ARG A O 1
ATOM 809 N N . SER A 1 98 ? 2.410 -11.417 1.713 1.00 91.94 98 SER A N 1
ATOM 810 C CA . SER A 1 98 ? 1.892 -11.889 2.995 1.00 91.94 98 SER A CA 1
ATOM 811 C C . SER A 1 98 ? 0.458 -12.426 2.853 1.00 91.94 98 SER A C 1
ATOM 813 O O . SER A 1 98 ? -0.079 -12.490 1.755 1.00 91.94 98 SER A O 1
ATOM 815 N N . LYS A 1 99 ? -0.159 -12.852 3.963 1.00 87.75 99 LYS A N 1
ATOM 816 C CA . LYS A 1 99 ? -1.604 -13.158 4.018 1.00 87.75 99 LYS A CA 1
ATOM 817 C C . LYS A 1 99 ? -2.452 -11.970 4.492 1.00 87.75 99 LYS A C 1
ATOM 819 O O . LYS A 1 99 ? -3.656 -12.123 4.668 1.00 87.75 99 LYS A O 1
ATOM 824 N N . GLY A 1 100 ? -1.817 -10.835 4.778 1.00 94.50 100 GLY A N 1
ATOM 825 C CA . GLY A 1 100 ? -2.509 -9.601 5.121 1.00 94.50 100 GLY A CA 1
ATOM 826 C C . GLY A 1 100 ? -3.065 -8.904 3.882 1.00 94.50 100 GLY A C 1
ATOM 827 O O . GLY A 1 100 ? -2.801 -9.294 2.747 1.00 94.50 100 GLY A O 1
ATOM 828 N N . VAL A 1 101 ? -3.821 -7.843 4.122 1.00 97.69 101 VAL A N 1
ATOM 829 C CA . VAL A 1 101 ? -4.485 -7.006 3.129 1.00 97.69 101 VAL A CA 1
ATOM 830 C C . VAL A 1 101 ? -3.775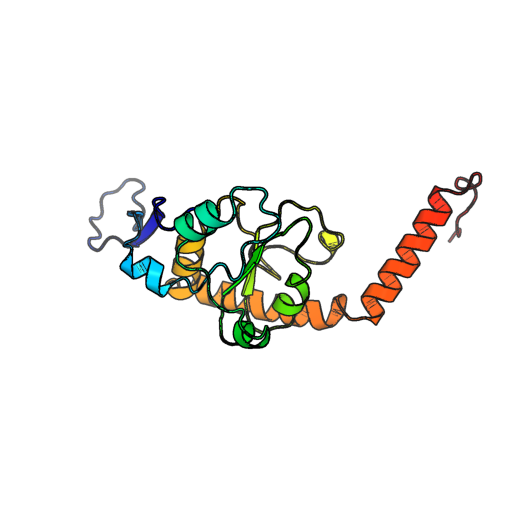 -5.654 3.107 1.00 97.69 101 VAL A C 1
ATOM 832 O O . VAL A 1 101 ? -3.918 -4.872 4.053 1.00 97.69 101 VAL A O 1
ATOM 835 N N . PRO A 1 102 ? -2.981 -5.360 2.063 1.00 97.38 102 PRO A N 1
ATOM 836 C CA . PRO A 1 102 ? -2.321 -4.071 1.948 1.00 97.38 102 PRO A CA 1
ATOM 8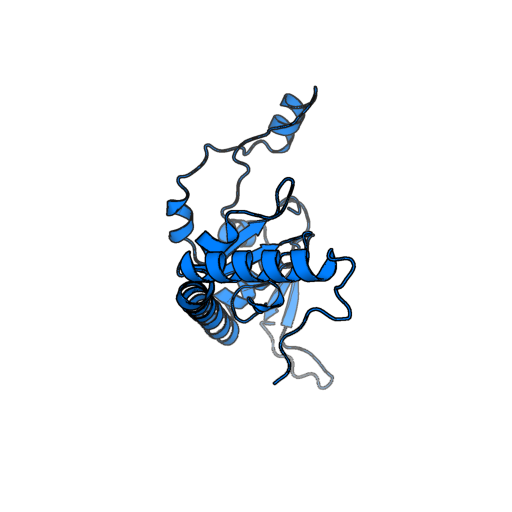37 C C . PRO A 1 102 ? -3.340 -2.953 1.716 1.00 97.38 102 PRO A C 1
ATOM 839 O O . PRO A 1 102 ? -4.171 -3.033 0.809 1.00 97.38 102 PRO A O 1
ATOM 842 N N . PHE A 1 103 ? -3.252 -1.901 2.520 1.00 97.81 103 PHE A N 1
ATOM 843 C CA . PHE A 1 103 ? -3.965 -0.644 2.336 1.00 97.81 103 PHE A CA 1
ATOM 844 C C . PHE A 1 103 ? -2.987 0.330 1.694 1.00 97.81 103 PHE A C 1
ATOM 846 O O . PHE A 1 103 ? -2.046 0.775 2.346 1.00 97.81 103 PHE A O 1
ATOM 853 N N . LYS A 1 104 ? -3.158 0.610 0.403 1.00 97.19 104 LYS A N 1
ATOM 854 C CA . LYS A 1 104 ? -2.198 1.389 -0.377 1.00 97.19 104 LYS A CA 1
ATOM 855 C C . LYS A 1 104 ? -2.617 2.847 -0.465 1.00 97.19 104 LYS A C 1
ATOM 857 O O . LYS A 1 104 ? -3.571 3.182 -1.167 1.00 97.19 104 LYS A O 1
ATOM 862 N N . MET A 1 105 ? -1.841 3.704 0.185 1.00 96.31 105 MET A N 1
ATOM 863 C CA . MET A 1 105 ? -1.922 5.156 0.100 1.00 96.31 105 MET A CA 1
ATOM 864 C C . MET A 1 105 ? -0.705 5.670 -0.676 1.00 96.31 105 MET A C 1
ATOM 866 O O . MET A 1 105 ? 0.394 5.779 -0.135 1.00 96.31 105 MET A O 1
ATOM 870 N N . THR A 1 106 ? -0.894 5.982 -1.958 1.00 94.00 106 THR A N 1
ATOM 871 C CA . THR A 1 106 ? 0.202 6.401 -2.844 1.00 94.00 106 THR A CA 1
ATOM 872 C C . THR A 1 106 ? -0.127 7.690 -3.599 1.00 94.00 106 THR A C 1
ATOM 874 O O . THR A 1 106 ? -1.273 7.954 -3.984 1.00 94.00 106 THR A O 1
ATOM 877 N N . PHE A 1 107 ? 0.891 8.524 -3.796 1.00 90.88 107 PHE A N 1
ATOM 878 C CA . PHE A 1 107 ? 0.871 9.676 -4.701 1.00 90.88 107 PHE A CA 1
ATOM 879 C C . PHE A 1 107 ? 1.559 9.354 -6.029 1.00 90.88 107 PHE A C 1
ATOM 881 O O . PHE A 1 107 ? 1.308 10.029 -7.031 1.00 90.88 107 PHE A O 1
ATOM 888 N N . SER A 1 108 ? 2.417 8.339 -6.020 1.00 87.31 108 SER A N 1
ATOM 889 C CA . SER A 1 108 ? 3.262 7.947 -7.135 1.00 87.31 108 SER A CA 1
ATOM 890 C C . SER A 1 108 ? 2.479 7.138 -8.164 1.00 87.31 108 SER A C 1
ATOM 892 O O . SER A 1 108 ? 1.622 6.328 -7.820 1.00 87.31 108 SER A O 1
ATOM 894 N N . ARG A 1 109 ? 2.803 7.332 -9.447 1.00 90.12 109 ARG A N 1
ATOM 895 C CA . ARG A 1 109 ? 2.438 6.354 -10.477 1.00 90.12 109 ARG A CA 1
ATOM 896 C C . ARG A 1 109 ? 3.458 5.237 -10.470 1.00 90.12 109 ARG A C 1
ATOM 898 O O . ARG A 1 109 ? 4.660 5.506 -10.496 1.00 90.12 109 ARG A O 1
ATOM 905 N N . GLU A 1 110 ? 2.987 4.002 -10.480 1.00 92.12 110 GLU A N 1
ATOM 906 C CA . GLU A 1 110 ? 3.852 2.830 -10.395 1.00 92.12 110 GLU A CA 1
ATOM 907 C C . GLU A 1 110 ? 3.677 1.925 -11.615 1.00 92.12 110 GLU A C 1
ATOM 909 O O . GLU A 1 110 ? 2.607 1.816 -12.210 1.00 92.12 110 GLU A O 1
ATOM 914 N N . TRP A 1 111 ? 4.753 1.245 -12.007 1.00 91.12 111 TRP A N 1
ATOM 915 C CA . TRP A 1 111 ? 4.772 0.402 -13.208 1.00 91.12 111 TRP A CA 1
ATOM 916 C C . TRP A 1 111 ? 3.736 -0.735 -13.167 1.00 91.12 111 TRP A C 1
ATOM 918 O O . TRP A 1 111 ? 3.292 -1.219 -14.208 1.00 91.12 111 TRP A O 1
ATOM 928 N N . HIS A 1 112 ? 3.347 -1.157 -11.962 1.00 91.19 112 HIS A N 1
ATOM 929 C CA . HIS A 1 112 ? 2.448 -2.276 -11.734 1.00 91.19 112 HIS A CA 1
ATOM 930 C C . HIS A 1 112 ? 0.962 -1.929 -11.898 1.00 91.19 112 HIS A C 1
ATOM 932 O O . HIS A 1 112 ? 0.138 -2.812 -11.690 1.00 91.19 112 HIS A O 1
ATOM 938 N N . GLU A 1 113 ? 0.582 -0.698 -12.260 1.00 88.25 113 GLU A N 1
ATOM 939 C CA . GLU A 1 113 ? -0.832 -0.289 -12.405 1.00 88.25 113 GLU A CA 1
ATOM 940 C C . GLU A 1 113 ? -1.633 -1.174 -13.383 1.00 88.25 113 GLU A C 1
ATOM 942 O O . GLU A 1 113 ? -2.837 -1.345 -13.223 1.00 88.25 113 GLU A O 1
ATOM 947 N N . ASN A 1 114 ? -0.966 -1.790 -14.366 1.00 88.69 114 ASN A N 1
ATOM 948 C CA . ASN A 1 114 ? -1.590 -2.730 -15.313 1.00 88.69 114 ASN A CA 1
ATOM 949 C C . ASN A 1 114 ? -1.483 -4.205 -14.885 1.00 88.69 114 ASN A C 1
ATOM 951 O O . ASN A 1 114 ? -1.938 -5.097 -15.598 1.00 88.69 114 ASN A O 1
ATOM 955 N N . VAL A 1 115 ? -0.833 -4.473 -13.753 1.00 93.25 115 VAL A N 1
ATOM 956 C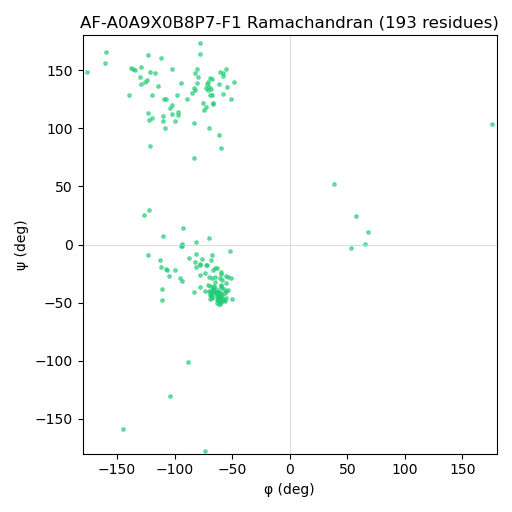 CA . VAL A 1 115 ? -0.593 -5.815 -13.207 1.00 93.25 115 VAL A CA 1
ATOM 957 C C . VAL A 1 115 ? -1.400 -6.019 -11.932 1.00 93.25 115 VAL A C 1
ATOM 959 O O . VAL A 1 115 ? -1.920 -7.107 -11.706 1.00 93.25 115 VAL A O 1
ATOM 962 N N . LEU A 1 116 ? -1.517 -4.992 -11.093 1.00 96.25 116 LEU A N 1
ATOM 963 C CA . LEU A 1 116 ? -2.208 -5.045 -9.816 1.00 96.25 116 LEU A CA 1
ATOM 964 C C . LEU A 1 116 ? -3.506 -4.244 -9.872 1.00 96.25 116 LEU A C 1
ATOM 966 O O . LEU A 1 116 ? -3.495 -3.062 -10.190 1.00 96.25 116 LEU A O 1
ATOM 970 N N . ILE A 1 117 ? -4.621 -4.896 -9.536 1.00 97.38 117 ILE A N 1
ATOM 971 C CA . ILE A 1 117 ? -5.958 -4.320 -9.642 1.00 97.38 117 ILE A CA 1
ATOM 972 C C . ILE A 1 117 ? -6.422 -3.891 -8.237 1.00 97.38 117 ILE A C 1
ATOM 974 O O . ILE A 1 117 ? -6.510 -4.746 -7.343 1.00 97.38 117 ILE A O 1
ATOM 978 N N . PRO A 1 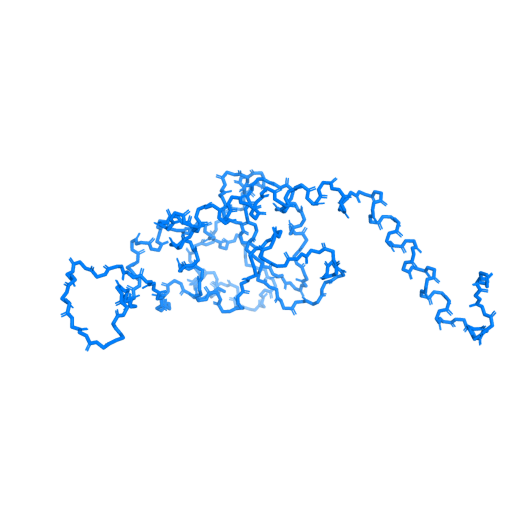118 ? -6.726 -2.597 -8.015 1.00 97.12 118 PRO A N 1
ATOM 979 C CA . PRO A 1 118 ? -7.311 -2.130 -6.761 1.00 97.12 118 PRO A CA 1
ATOM 980 C C . PRO A 1 118 ? -8.634 -2.850 -6.466 1.00 97.12 118 PRO A C 1
ATOM 982 O O . PRO A 1 118 ? -9.389 -3.155 -7.386 1.00 97.12 118 PRO A O 1
ATOM 985 N N . TRP A 1 119 ? -8.916 -3.112 -5.189 1.00 97.75 119 TRP A N 1
ATOM 986 C CA . TRP A 1 119 ? -10.057 -3.899 -4.689 1.00 97.75 119 TRP A CA 1
ATOM 987 C C . TRP A 1 119 ? -10.067 -5.385 -5.067 1.00 97.75 119 TRP A C 1
ATOM 989 O O . TRP A 1 119 ? -10.971 -6.105 -4.652 1.00 97.75 119 TRP A O 1
ATOM 999 N N . VAL A 1 120 ? -9.059 -5.860 -5.804 1.00 97.81 120 VAL A N 1
ATOM 1000 C CA . VAL A 1 120 ? -8.838 -7.290 -6.065 1.00 97.81 120 VAL A CA 1
ATOM 1001 C C . VAL A 1 120 ? -7.584 -7.769 -5.346 1.00 97.81 120 VAL A C 1
ATOM 1003 O O . VAL A 1 120 ? -7.625 -8.785 -4.671 1.00 97.81 120 VAL A O 1
ATOM 1006 N N . HIS A 1 121 ? -6.474 -7.035 -5.456 1.00 97.94 121 HIS A N 1
ATOM 1007 C CA . HIS A 1 121 ? -5.194 -7.442 -4.858 1.00 97.94 121 HIS A CA 1
ATOM 1008 C C . HIS A 1 121 ? -4.811 -6.631 -3.613 1.00 97.94 121 HIS A C 1
ATOM 1010 O O . HIS A 1 121 ? -3.976 -7.061 -2.824 1.00 97.94 121 HIS A O 1
ATOM 1016 N N . TYR A 1 122 ? -5.370 -5.432 -3.460 1.00 98.00 122 TYR A N 1
ATOM 1017 C CA . TYR A 1 122 ? -5.118 -4.526 -2.339 1.00 98.00 122 TYR A CA 1
ATOM 1018 C C . TYR A 1 122 ? -6.265 -3.518 -2.213 1.00 98.00 122 TYR A C 1
ATOM 1020 O O . TYR A 1 122 ? -7.052 -3.346 -3.145 1.00 98.00 122 TYR A O 1
ATOM 1028 N N . VAL A 1 123 ? -6.337 -2.817 -1.085 1.00 98.38 123 VAL A N 1
ATOM 1029 C CA . VAL A 1 123 ? -7.330 -1.764 -0.839 1.00 98.38 123 VAL A CA 1
ATOM 1030 C C . VAL A 1 123 ? -6.695 -0.402 -1.135 1.00 98.38 123 VAL A C 1
ATOM 1032 O O . VAL A 1 123 ? -5.735 -0.037 -0.456 1.00 98.38 123 VAL A O 1
ATOM 1035 N N . PRO A 1 124 ? -7.145 0.352 -2.153 1.00 97.00 124 PRO A N 1
ATOM 1036 C CA . PRO A 1 124 ? -6.672 1.716 -2.366 1.00 97.00 124 PRO A CA 1
ATOM 1037 C C . PRO A 1 124 ? -7.241 2.645 -1.287 1.00 97.00 124 PRO A C 1
ATOM 1039 O O . PRO A 1 124 ? -8.421 2.548 -0.959 1.00 97.00 124 PRO A O 1
ATOM 1042 N N . VAL A 1 125 ? -6.410 3.550 -0.766 1.00 96.25 125 VAL A N 1
ATOM 1043 C CA . VAL A 1 125 ? -6.800 4.517 0.269 1.00 96.25 125 VAL A CA 1
ATOM 1044 C C . VAL A 1 125 ? -6.477 5.942 -0.182 1.00 96.25 125 VAL A C 1
ATOM 1046 O O . VAL A 1 125 ? -5.429 6.210 -0.779 1.00 96.25 125 VAL A O 1
ATOM 1049 N N . ASN A 1 126 ? -7.381 6.869 0.118 1.00 92.75 126 ASN A N 1
ATOM 1050 C CA . ASN A 1 126 ? -7.219 8.299 -0.065 1.00 92.75 126 ASN A CA 1
ATOM 1051 C C . ASN A 1 126 ? -6.045 8.839 0.750 1.00 92.75 126 ASN A C 1
ATOM 1053 O O . ASN A 1 126 ? -5.719 8.379 1.839 1.00 92.75 126 ASN A O 1
ATOM 1057 N N . LYS A 1 127 ? -5.414 9.878 0.211 1.00 89.88 127 LYS A N 1
ATOM 1058 C CA . LYS A 1 127 ? -4.174 10.465 0.741 1.00 89.88 127 LYS A CA 1
ATOM 1059 C C . LYS A 1 127 ? -4.328 11.134 2.104 1.00 89.88 127 LYS A C 1
ATOM 1061 O O . LYS A 1 127 ? -3.340 11.327 2.802 1.00 89.88 127 LYS A O 1
ATOM 1066 N N . ASP A 1 128 ? -5.549 11.512 2.461 1.00 87.88 128 ASP A N 1
ATOM 1067 C CA . ASP A 1 128 ? -5.859 12.056 3.779 1.00 87.88 128 ASP A CA 1
ATOM 1068 C C . ASP A 1 128 ? -6.035 10.953 4.842 1.00 87.88 128 ASP A C 1
ATOM 1070 O O . ASP A 1 128 ? -5.878 11.218 6.032 1.00 87.88 128 ASP A O 1
ATOM 1074 N N . GLY A 1 129 ? -6.279 9.703 4.425 1.00 88.62 129 GLY A N 1
ATOM 1075 C CA . GLY A 1 129 ? -6.490 8.553 5.302 1.00 88.62 129 GLY A CA 1
ATOM 1076 C C . GLY A 1 129 ? -7.789 8.603 6.110 1.00 88.62 129 GLY A C 1
ATOM 1077 O O . GLY A 1 129 ? -7.968 7.783 7.010 1.00 88.62 129 GLY A O 1
ATOM 1078 N N . ASN A 1 130 ? -8.704 9.531 5.815 1.00 88.75 130 ASN A N 1
ATOM 1079 C CA . ASN A 1 130 ? -9.881 9.782 6.658 1.00 88.75 130 ASN A CA 1
ATOM 1080 C C . ASN A 1 130 ? -10.844 8.584 6.714 1.00 88.75 130 ASN A C 1
ATOM 1082 O O . ASN A 1 130 ? -11.518 8.366 7.720 1.00 88.75 130 ASN A O 1
ATOM 1086 N N . GLU A 1 131 ? -10.868 7.776 5.656 1.00 91.62 131 GLU A N 1
ATOM 1087 C CA . GLU A 1 131 ? -11.702 6.575 5.524 1.00 91.62 131 GLU A CA 1
ATOM 1088 C C . GLU A 1 131 ? -11.153 5.319 6.207 1.00 91.62 131 GLU A C 1
ATOM 1090 O O . GLU A 1 131 ? -11.861 4.317 6.274 1.00 91.62 131 GLU A O 1
ATOM 1095 N N . LEU A 1 132 ? -9.916 5.338 6.719 1.00 93.06 132 LEU A N 1
ATOM 1096 C CA . LEU A 1 132 ? -9.272 4.147 7.283 1.00 93.06 132 LEU A CA 1
ATOM 1097 C C . LEU A 1 132 ? -10.105 3.507 8.400 1.00 93.06 132 LEU A C 1
ATOM 1099 O O . LEU A 1 132 ? -10.249 2.287 8.434 1.00 93.06 132 LEU A O 1
ATOM 1103 N N . ALA A 1 133 ? -10.684 4.324 9.284 1.00 92.56 133 ALA A N 1
ATOM 1104 C CA . ALA A 1 133 ? -11.501 3.840 10.394 1.00 92.56 133 ALA A CA 1
ATOM 1105 C C . ALA A 1 133 ? -12.771 3.128 9.904 1.00 92.56 133 ALA A C 1
ATOM 1107 O O . ALA A 1 133 ? -13.107 2.053 10.396 1.00 92.56 133 ALA A O 1
ATOM 1108 N N . GLU A 1 134 ? -13.445 3.690 8.899 1.00 94.12 134 GLU A N 1
ATOM 1109 C CA . GLU A 1 134 ? -14.649 3.089 8.321 1.00 94.12 134 GLU A CA 1
ATOM 1110 C C . GLU A 1 134 ? -14.327 1.834 7.502 1.00 94.12 134 GLU A C 1
ATOM 1112 O O . GLU A 1 134 ? -15.096 0.878 7.544 1.00 94.12 134 GLU A O 1
ATOM 1117 N N . LEU A 1 135 ? -13.181 1.788 6.812 1.00 95.88 135 LEU A N 1
ATOM 1118 C CA . LEU A 1 135 ? -12.720 0.578 6.124 1.00 95.88 135 LEU A CA 1
ATOM 1119 C C . LEU A 1 135 ? -12.468 -0.565 7.108 1.00 95.88 135 LEU A C 1
ATOM 1121 O O . LEU A 1 135 ? -12.934 -1.680 6.876 1.00 95.88 135 LEU A O 1
ATOM 1125 N N . VAL A 1 136 ? -11.764 -0.293 8.214 1.00 95.00 136 VAL A N 1
ATOM 1126 C CA . VAL A 1 136 ? -11.519 -1.297 9.260 1.00 95.00 136 VAL A CA 1
ATOM 1127 C C . VAL A 1 136 ? -12.839 -1.747 9.883 1.00 95.00 136 VAL A C 1
ATOM 1129 O O . VAL A 1 136 ? -13.084 -2.950 9.956 1.00 95.00 136 VAL A O 1
ATOM 1132 N N . ARG A 1 137 ? -13.727 -0.811 10.247 1.00 93.81 137 ARG A N 1
ATOM 1133 C CA . ARG A 1 137 ? -15.062 -1.139 10.766 1.00 93.81 137 ARG A CA 1
ATOM 1134 C C . ARG A 1 137 ? -15.845 -2.012 9.785 1.00 93.81 137 ARG A C 1
ATOM 1136 O O . ARG A 1 137 ? -16.385 -3.039 10.179 1.00 93.81 137 ARG A O 1
ATOM 1143 N N . PHE A 1 138 ? -15.899 -1.640 8.507 1.00 95.12 138 PHE A N 1
ATOM 1144 C CA . PHE A 1 138 ? -16.600 -2.416 7.486 1.00 95.12 138 PHE A CA 1
ATOM 1145 C C . PHE A 1 138 ? -16.027 -3.832 7.357 1.00 95.12 138 PHE A C 1
ATOM 1147 O O . PHE A 1 138 ? -16.788 -4.796 7.357 1.00 95.12 138 PHE A O 1
ATOM 1154 N N . PHE A 1 139 ? -14.704 -3.981 7.294 1.00 96.69 139 PHE A N 1
ATOM 1155 C CA . PHE A 1 139 ? -14.079 -5.293 7.140 1.00 96.69 139 PHE A CA 1
ATOM 1156 C C . PHE A 1 139 ? -14.120 -6.171 8.392 1.00 96.69 139 PHE A C 1
ATOM 1158 O O . PHE A 1 139 ? -14.070 -7.390 8.253 1.00 96.69 139 PHE A O 1
ATOM 1165 N N . GLU A 1 140 ? -14.220 -5.598 9.591 1.00 93.81 140 GLU A N 1
ATOM 1166 C CA . GLU A 1 140 ? -14.299 -6.371 10.836 1.00 93.81 140 GLU A CA 1
ATOM 1167 C C . GLU A 1 140 ? -15.738 -6.608 11.317 1.00 93.81 140 GLU A C 1
ATOM 1169 O O . GLU A 1 140 ? -15.993 -7.635 11.944 1.00 93.81 140 GLU A O 1
ATOM 1174 N N . GLU A 1 141 ? -16.693 -5.724 11.014 1.00 92.69 141 GLU A N 1
ATOM 1175 C CA . GLU A 1 141 ? -18.051 -5.775 11.584 1.00 92.69 141 GLU A CA 1
ATOM 1176 C C . GLU A 1 141 ? -19.149 -6.136 10.572 1.00 92.69 141 GLU A C 1
ATOM 1178 O O . GLU A 1 141 ? -20.228 -6.572 10.979 1.00 92.69 141 GLU A O 1
ATOM 1183 N N . ASP A 1 142 ? -18.911 -5.985 9.265 1.00 93.81 142 ASP A N 1
ATOM 1184 C CA . ASP A 1 142 ? -19.862 -6.394 8.227 1.00 93.81 142 ASP A CA 1
ATOM 1185 C C . ASP A 1 142 ? -19.492 -7.769 7.656 1.00 93.81 142 ASP A C 1
ATOM 1187 O O . ASP A 1 142 ? -18.365 -7.993 7.216 1.00 93.81 142 ASP A O 1
ATOM 1191 N N . ALA A 1 143 ? -20.453 -8.697 7.615 1.00 96.06 143 ALA A N 1
ATOM 1192 C CA . ALA A 1 143 ? -20.223 -10.048 7.094 1.00 96.06 143 ALA A CA 1
ATOM 1193 C C . ALA A 1 143 ? -19.756 -10.045 5.625 1.00 96.06 143 ALA A C 1
ATOM 1195 O O . ALA A 1 143 ? -18.882 -10.823 5.249 1.00 96.06 143 ALA A O 1
ATOM 1196 N N . THR A 1 144 ? -20.288 -9.135 4.805 1.00 96.88 144 THR A N 1
ATOM 1197 C CA . THR A 1 144 ? -19.862 -8.980 3.407 1.00 96.88 144 THR A CA 1
ATOM 1198 C C . THR A 1 144 ? -18.456 -8.391 3.348 1.00 96.88 144 THR A C 1
ATOM 1200 O O . THR A 1 144 ? -17.631 -8.831 2.549 1.00 96.88 144 THR A O 1
ATOM 1203 N N . GLY A 1 145 ? -18.158 -7.419 4.216 1.00 97.38 145 GLY A N 1
ATOM 1204 C CA . GLY A 1 145 ? -16.823 -6.836 4.346 1.00 97.38 145 GLY A CA 1
ATOM 1205 C C . GLY A 1 145 ? -15.760 -7.877 4.703 1.00 97.38 145 GLY A C 1
ATOM 1206 O O . GLY A 1 145 ? -14.703 -7.910 4.072 1.00 97.38 145 GLY A O 1
ATOM 1207 N N . GLN A 1 146 ? -16.068 -8.780 5.634 1.00 97.88 146 GLN A N 1
ATOM 1208 C CA . GLN A 1 146 ? -15.196 -9.893 6.024 1.00 97.88 146 GLN A CA 1
ATOM 1209 C C . GLN A 1 146 ? -14.917 -10.863 4.860 1.00 97.88 146 GLN A C 1
ATOM 1211 O O . GLN A 1 146 ? -13.783 -11.313 4.672 1.00 97.88 146 GLN A O 1
ATOM 1216 N N . GLU A 1 147 ? -15.926 -11.185 4.046 1.00 98.06 147 GLU A N 1
ATOM 1217 C CA . GLU A 1 147 ? -15.751 -12.040 2.863 1.00 98.06 147 GLU A CA 1
ATOM 1218 C C . GLU A 1 147 ? -14.913 -11.354 1.776 1.00 98.06 147 GLU A C 1
ATOM 1220 O O . GLU A 1 147 ? -14.001 -11.965 1.203 1.00 98.06 147 GLU A O 1
ATOM 1225 N N . ILE A 1 148 ? -15.181 -10.069 1.524 1.00 97.94 148 ILE A N 1
ATOM 1226 C CA . ILE A 1 148 ? -14.438 -9.257 0.555 1.00 97.94 148 ILE A CA 1
ATOM 1227 C C . ILE A 1 148 ? -12.972 -9.155 0.972 1.00 97.94 148 ILE A C 1
ATOM 1229 O O . ILE A 1 148 ? -12.089 -9.452 0.170 1.00 97.94 148 ILE A O 1
ATOM 1233 N N . THR A 1 149 ? -12.692 -8.778 2.220 1.00 97.44 149 THR A N 1
ATOM 1234 C CA . THR A 1 149 ? -11.316 -8.538 2.676 1.00 97.44 149 THR A CA 1
ATOM 1235 C C . THR A 1 149 ? -10.470 -9.809 2.643 1.00 97.44 149 THR A C 1
ATOM 1237 O O . THR A 1 149 ? -9.323 -9.792 2.193 1.00 97.44 149 THR A O 1
ATOM 1240 N N . LYS A 1 150 ? -11.069 -10.951 3.005 1.00 97.38 150 LYS A N 1
ATOM 1241 C CA . LYS A 1 150 ? -10.425 -12.258 2.872 1.00 97.38 150 LYS A CA 1
ATOM 1242 C C . LYS A 1 150 ? -10.074 -12.557 1.414 1.00 97.38 150 LYS A C 1
ATOM 1244 O O . LYS A 1 150 ? -8.948 -12.963 1.136 1.00 97.38 150 LYS A O 1
ATOM 1249 N N . SER A 1 151 ? -11.014 -12.317 0.500 1.00 97.94 151 SER A N 1
ATOM 1250 C CA . SER A 1 151 ? -10.802 -12.523 -0.936 1.00 97.94 151 SER A CA 1
ATOM 1251 C C . SER A 1 151 ? -9.678 -11.631 -1.472 1.00 97.94 151 SER A C 1
ATOM 1253 O O . SER A 1 151 ? -8.825 -12.114 -2.210 1.00 97.94 151 SER A O 1
ATOM 1255 N N . ILE A 1 152 ? -9.615 -10.363 -1.044 1.00 98.50 152 ILE A N 1
ATOM 1256 C CA . ILE A 1 152 ? -8.544 -9.432 -1.437 1.00 98.50 152 ILE A CA 1
ATOM 1257 C C . ILE A 1 152 ? -7.172 -9.942 -0.981 1.00 98.50 152 ILE A C 1
ATOM 1259 O O . ILE A 1 152 ? -6.223 -9.933 -1.764 1.00 98.50 152 ILE A O 1
ATOM 1263 N N . GLY A 1 153 ? -7.054 -10.397 0.270 1.00 97.62 153 GLY A N 1
ATOM 1264 C CA . GLY A 1 153 ? -5.796 -10.941 0.792 1.00 97.62 153 GLY A CA 1
ATOM 1265 C C . GLY A 1 153 ? -5.341 -12.199 0.043 1.00 97.62 153 GLY A C 1
ATOM 1266 O O . GLY A 1 153 ? -4.169 -12.321 -0.318 1.00 97.62 153 GLY A O 1
ATOM 1267 N N . GLU A 1 154 ? -6.266 -13.123 -0.237 1.00 97.62 154 GLU A N 1
ATOM 1268 C CA . GLU A 1 154 ? -5.975 -14.367 -0.962 1.00 97.62 154 GLU A CA 1
ATOM 1269 C C . GLU A 1 154 ? -5.590 -14.108 -2.429 1.00 97.62 154 GLU A C 1
ATOM 1271 O O . GLU A 1 154 ? -4.584 -14.646 -2.906 1.00 97.62 154 GLU A O 1
ATOM 1276 N N . GLU A 1 155 ? -6.334 -13.253 -3.137 1.00 98.06 155 GLU A N 1
ATOM 1277 C CA . GLU A 1 155 ? -6.037 -12.893 -4.526 1.00 98.06 155 GLU A CA 1
ATOM 1278 C C . GLU A 1 155 ? -4.752 -12.071 -4.638 1.00 98.06 155 GLU A C 1
ATOM 1280 O O . GLU A 1 155 ? -3.916 -12.365 -5.494 1.00 98.06 155 GLU A O 1
ATOM 1285 N N . GLY A 1 156 ? -4.528 -11.105 -3.742 1.00 97.31 156 GLY A N 1
ATOM 1286 C CA . GLY A 1 156 ? -3.290 -10.325 -3.689 1.00 97.31 156 GLY A CA 1
ATOM 1287 C C . GLY A 1 156 ? -2.055 -11.207 -3.522 1.00 97.31 156 GLY A C 1
ATOM 1288 O O . GLY A 1 156 ? -1.108 -11.107 -4.312 1.00 97.31 156 GLY A O 1
ATOM 1289 N N . GLN A 1 157 ? -2.100 -12.143 -2.571 1.00 97.44 157 GLN A N 1
ATOM 1290 C CA . GLN A 1 157 ? -1.021 -13.102 -2.343 1.00 97.44 157 GLN A CA 1
ATOM 1291 C C . GLN A 1 157 ? -0.805 -14.031 -3.540 1.00 97.44 157 GLN A C 1
ATOM 1293 O O . GLN A 1 157 ? 0.323 -14.201 -4.017 1.00 97.44 157 GLN A O 1
ATOM 1298 N N . SER A 1 158 ? -1.884 -14.646 -4.026 1.00 97.56 158 SER A N 1
ATOM 1299 C CA . SER A 1 158 ? -1.850 -15.598 -5.138 1.00 97.56 158 SER A CA 1
ATOM 1300 C C . SER A 1 158 ? -1.348 -14.949 -6.425 1.00 97.56 158 SER A C 1
ATOM 1302 O O . SER A 1 158 ? -0.578 -15.544 -7.185 1.00 97.56 158 SER A O 1
ATOM 1304 N N . TRP A 1 159 ? -1.769 -13.715 -6.695 1.00 97.19 159 TRP A N 1
ATOM 1305 C CA . TRP A 1 159 ? -1.328 -12.965 -7.859 1.00 97.19 159 TRP A CA 1
ATOM 1306 C C . TRP A 1 159 ? 0.141 -12.563 -7.746 1.00 97.19 159 TRP A C 1
ATOM 1308 O O . TRP A 1 159 ? 0.910 -12.844 -8.664 1.00 97.19 159 TRP A O 1
ATOM 1318 N N . ALA A 1 160 ? 0.567 -12.019 -6.601 1.00 96.19 160 ALA A N 1
ATOM 1319 C CA . ALA A 1 160 ? 1.966 -11.662 -6.366 1.00 96.19 160 ALA A CA 1
ATOM 1320 C C . ALA A 1 160 ? 2.915 -12.862 -6.530 1.00 96.19 160 ALA A C 1
ATOM 1322 O O . ALA A 1 160 ? 3.996 -12.723 -7.104 1.00 96.19 160 ALA A O 1
ATOM 1323 N N . ALA A 1 161 ? 2.500 -14.056 -6.097 1.00 96.19 161 ALA A N 1
ATOM 1324 C CA . ALA A 1 161 ? 3.270 -15.289 -6.272 1.00 96.19 161 ALA A CA 1
ATOM 1325 C C . ALA A 1 161 ? 3.441 -15.716 -7.744 1.00 96.19 161 ALA A C 1
ATOM 1327 O O . ALA A 1 161 ? 4.340 -16.501 -8.047 1.00 96.19 161 ALA A O 1
ATOM 1328 N N . ARG A 1 162 ? 2.592 -15.220 -8.652 1.00 95.19 162 ARG A N 1
ATOM 1329 C CA . ARG A 1 162 ? 2.584 -15.575 -10.080 1.00 95.19 162 ARG A CA 1
ATOM 1330 C C . ARG A 1 162 ? 3.158 -14.493 -10.992 1.00 95.19 162 ARG A C 1
ATOM 1332 O O . ARG A 1 162 ? 3.609 -14.845 -12.075 1.00 95.19 162 ARG A O 1
ATOM 1339 N N . THR A 1 163 ? 3.091 -13.221 -10.593 1.00 94.69 163 THR A N 1
ATOM 1340 C CA . THR A 1 163 ? 3.394 -12.075 -11.474 1.00 94.69 163 THR A CA 1
ATOM 1341 C C . THR A 1 163 ? 4.486 -11.144 -10.956 1.00 94.69 163 THR A C 1
ATOM 1343 O O . THR A 1 163 ? 4.922 -10.261 -11.692 1.00 94.69 163 THR A O 1
ATOM 1346 N N . LEU A 1 164 ? 4.935 -11.319 -9.708 1.00 94.19 164 LEU A N 1
ATOM 1347 C CA . LEU A 1 164 ? 5.956 -10.481 -9.066 1.00 94.19 164 LEU A CA 1
ATOM 1348 C C . LEU A 1 164 ? 7.164 -11.303 -8.589 1.00 94.19 164 LEU A C 1
ATOM 1350 O O . LEU A 1 164 ? 7.792 -10.966 -7.577 1.00 94.19 164 LEU A O 1
ATOM 1354 N N . ARG A 1 165 ? 7.473 -12.410 -9.272 1.00 94.44 165 ARG A N 1
ATOM 1355 C CA . ARG A 1 165 ? 8.702 -13.180 -9.037 1.00 94.44 165 ARG A CA 1
ATOM 1356 C C . ARG A 1 165 ? 9.876 -12.473 -9.706 1.00 94.44 165 ARG A C 1
ATOM 1358 O O . ARG A 1 165 ? 9.683 -11.644 -10.592 1.00 94.44 165 ARG A O 1
ATOM 1365 N N . ASN A 1 166 ? 11.095 -12.843 -9.325 1.00 94.50 166 ASN A N 1
ATOM 1366 C CA . ASN A 1 166 ? 12.299 -12.282 -9.942 1.00 94.50 166 ASN A CA 1
ATOM 1367 C C . ASN A 1 166 ? 12.281 -12.467 -11.469 1.00 94.50 166 ASN A C 1
ATOM 1369 O O . ASN A 1 166 ? 12.446 -11.488 -12.186 1.00 94.50 166 ASN A O 1
ATOM 1373 N N . ASP A 1 167 ? 11.940 -13.666 -11.950 1.00 96.62 167 ASP A N 1
ATOM 1374 C CA . ASP A 1 167 ? 11.802 -13.970 -13.380 1.00 96.62 167 ASP A CA 1
ATOM 1375 C C . ASP A 1 167 ? 10.818 -13.026 -14.099 1.00 96.62 167 ASP A C 1
ATOM 1377 O O . ASP A 1 167 ? 11.069 -12.592 -15.223 1.00 96.62 167 ASP A O 1
ATOM 1381 N N . ASP A 1 168 ? 9.696 -12.676 -13.458 1.00 94.81 168 ASP A N 1
ATOM 1382 C CA . ASP A 1 168 ? 8.681 -11.798 -14.053 1.00 94.81 168 ASP A CA 1
ATOM 1383 C C . ASP A 1 168 ? 9.209 -10.360 -14.185 1.00 94.81 168 ASP A C 1
ATOM 1385 O O . ASP A 1 168 ? 9.021 -9.711 -15.218 1.00 94.81 168 ASP A O 1
ATOM 1389 N N . ILE A 1 169 ? 9.924 -9.879 -13.160 1.00 92.81 169 ILE A N 1
ATOM 1390 C CA . ILE A 1 169 ? 10.567 -8.558 -13.164 1.00 92.81 169 ILE A CA 1
ATOM 1391 C C . ILE A 1 169 ? 11.703 -8.504 -14.188 1.00 92.81 169 ILE A C 1
ATOM 1393 O O . ILE A 1 169 ? 11.832 -7.510 -14.902 1.00 92.81 169 ILE A O 1
ATOM 1397 N N . GLU A 1 170 ? 12.497 -9.567 -14.309 1.00 95.75 170 GLU A N 1
ATOM 1398 C CA . GLU A 1 170 ? 13.556 -9.673 -15.315 1.00 95.75 170 GLU A CA 1
ATOM 1399 C C . GLU A 1 170 ? 12.987 -9.596 -16.735 1.00 95.75 170 GLU A C 1
ATOM 1401 O O . GLU A 1 170 ? 13.469 -8.808 -17.552 1.00 95.75 170 GLU A O 1
ATOM 1406 N N . VAL A 1 171 ? 11.915 -10.342 -17.026 1.00 95.38 171 VAL A N 1
ATOM 1407 C CA . VAL A 1 171 ? 11.237 -10.287 -18.331 1.00 95.38 171 VAL A CA 1
ATOM 1408 C C . VAL A 1 171 ? 10.644 -8.903 -18.589 1.00 95.38 171 VAL A C 1
ATOM 1410 O O . VAL A 1 171 ? 10.758 -8.395 -19.710 1.00 95.38 171 VAL A O 1
ATOM 1413 N N . TYR A 1 172 ? 10.029 -8.280 -17.579 1.00 93.38 172 TYR A N 1
ATOM 1414 C CA . TYR A 1 172 ? 9.488 -6.927 -17.695 1.00 93.38 172 TYR A CA 1
ATOM 1415 C C . TYR A 1 172 ? 10.588 -5.916 -18.033 1.00 93.38 172 TYR A C 1
ATOM 1417 O O . TYR A 1 172 ? 10.468 -5.191 -19.021 1.00 93.38 172 TYR A O 1
ATOM 1425 N N . MET A 1 173 ? 11.684 -5.911 -17.271 1.00 95.12 173 MET A N 1
ATOM 1426 C CA . MET A 1 173 ? 12.811 -5.002 -17.489 1.00 95.12 173 MET A CA 1
ATOM 1427 C C . MET A 1 173 ? 13.473 -5.234 -18.846 1.00 95.12 173 MET A C 1
ATOM 1429 O O . MET A 1 173 ? 13.752 -4.275 -19.561 1.00 95.12 173 MET A O 1
ATOM 1433 N N . PHE A 1 174 ? 13.665 -6.491 -19.250 1.00 96.62 174 PHE A N 1
ATOM 1434 C CA . PHE A 1 174 ? 14.216 -6.815 -20.562 1.00 96.62 174 PHE A CA 1
ATOM 1435 C C . PHE A 1 174 ? 13.346 -6.260 -21.698 1.00 96.62 174 PHE A C 1
ATOM 1437 O O . PHE A 1 174 ? 13.849 -5.566 -22.581 1.00 96.62 174 PHE A O 1
ATOM 1444 N N . ARG A 1 175 ? 12.029 -6.500 -21.656 1.00 94.69 175 ARG A N 1
ATOM 1445 C CA . ARG A 1 175 ? 11.091 -5.976 -22.664 1.00 94.69 175 ARG A CA 1
ATOM 1446 C C . ARG A 1 175 ? 11.025 -4.454 -22.656 1.00 94.69 175 ARG A C 1
ATOM 1448 O O . ARG A 1 175 ? 11.006 -3.851 -23.725 1.00 94.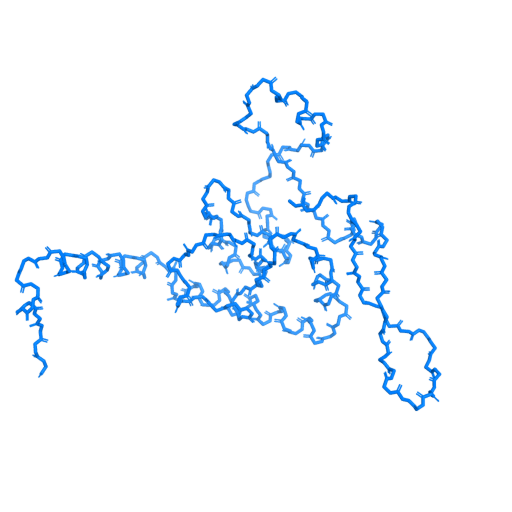69 175 ARG A O 1
ATOM 1455 N N . LEU A 1 176 ? 11.025 -3.841 -21.473 1.00 94.75 176 LEU A N 1
ATOM 1456 C CA . LEU A 1 176 ? 11.038 -2.390 -21.322 1.00 94.75 176 LEU A CA 1
ATOM 1457 C C . LEU A 1 176 ? 12.264 -1.778 -22.004 1.00 94.75 176 LEU A C 1
ATOM 1459 O O . LEU A 1 176 ? 12.123 -0.825 -22.764 1.00 94.75 176 LEU A O 1
ATOM 1463 N N . LEU A 1 177 ? 13.452 -2.339 -21.771 1.00 96.44 177 LEU A N 1
ATOM 1464 C CA . LEU A 1 177 ? 14.691 -1.850 -22.373 1.00 96.44 177 LEU A CA 1
ATOM 1465 C C . LEU A 1 177 ? 14.724 -2.059 -23.892 1.00 96.44 177 LEU A C 1
ATOM 1467 O O . LEU A 1 177 ? 15.206 -1.180 -24.605 1.00 96.44 177 LEU A O 1
ATOM 1471 N N . LEU A 1 178 ? 14.180 -3.170 -24.399 1.00 94.25 178 LEU A N 1
ATOM 1472 C CA . LEU A 1 178 ? 14.047 -3.394 -25.842 1.00 94.25 178 LEU A CA 1
ATOM 1473 C C . LEU A 1 178 ? 13.122 -2.368 -26.504 1.00 94.25 178 LEU A C 1
ATOM 1475 O O . LEU A 1 178 ? 13.486 -1.784 -27.524 1.00 94.25 178 LEU A O 1
ATOM 1479 N N . GLU A 1 179 ? 11.946 -2.119 -25.925 1.00 93.19 179 GLU A N 1
ATOM 1480 C CA . GLU A 1 179 ? 11.020 -1.116 -26.459 1.00 93.19 179 GLU A CA 1
ATOM 1481 C C . GLU A 1 179 ? 11.580 0.298 -26.330 1.00 93.19 179 GLU A C 1
ATOM 1483 O O . GLU A 1 179 ? 11.449 1.096 -27.256 1.00 93.19 179 GLU A O 1
ATOM 1488 N N . TYR A 1 180 ? 12.262 0.602 -25.225 1.00 94.88 180 TYR A N 1
ATOM 1489 C CA . TYR A 1 180 ? 12.948 1.876 -25.059 1.00 94.88 180 TYR A CA 1
ATOM 1490 C C . TYR A 1 180 ? 14.005 2.081 -26.150 1.00 94.88 180 TYR A C 1
ATOM 1492 O O . TYR A 1 180 ? 13.994 3.116 -26.815 1.00 94.88 180 TYR A O 1
ATOM 1500 N N . ALA A 1 181 ? 14.856 1.081 -26.404 1.00 93.81 181 ALA A N 1
ATOM 1501 C CA . ALA A 1 181 ? 15.844 1.134 -27.479 1.00 93.81 181 ALA A CA 1
ATOM 1502 C C . ALA A 1 181 ? 15.184 1.316 -28.855 1.00 93.81 181 ALA A C 1
ATOM 1504 O O . ALA A 1 181 ? 15.604 2.180 -29.620 1.00 93.81 181 ALA A O 1
ATOM 1505 N N . ARG A 1 182 ? 14.102 0.577 -29.144 1.00 92.69 182 ARG A N 1
ATOM 1506 C CA . ARG A 1 182 ? 13.344 0.719 -30.396 1.00 92.69 182 ARG A CA 1
ATOM 1507 C C . ARG A 1 182 ? 12.773 2.126 -30.568 1.00 92.69 182 ARG A C 1
ATOM 1509 O O . ARG A 1 182 ? 12.795 2.644 -31.675 1.00 92.69 182 ARG A O 1
ATOM 1516 N N . VAL A 1 183 ? 12.244 2.739 -29.508 1.00 93.56 183 VAL A N 1
ATOM 1517 C CA . VAL A 1 183 ? 11.681 4.102 -29.554 1.00 93.56 183 VAL A CA 1
ATOM 1518 C C . VAL A 1 183 ? 12.766 5.161 -29.765 1.00 93.56 183 VAL A C 1
ATOM 1520 O O . VAL A 1 183 ? 12.508 6.150 -30.449 1.00 93.56 183 VAL A O 1
ATOM 1523 N N . GLN A 1 184 ? 13.955 4.961 -29.193 1.00 94.88 184 GLN A N 1
ATOM 1524 C CA . GLN A 1 184 ? 15.092 5.877 -29.335 1.00 94.88 184 GLN A CA 1
ATOM 1525 C C . GLN A 1 184 ? 15.830 5.739 -30.677 1.00 94.88 184 GLN A C 1
ATOM 1527 O O . GLN A 1 184 ? 16.589 6.634 -31.031 1.00 94.88 184 GLN A O 1
ATOM 1532 N N . ASP A 1 185 ? 15.636 4.647 -31.422 1.00 92.75 185 ASP A N 1
ATOM 1533 C CA . ASP A 1 185 ? 16.336 4.418 -32.687 1.00 92.75 185 ASP A CA 1
ATOM 1534 C C . ASP A 1 185 ? 15.839 5.359 -33.802 1.00 92.75 185 ASP A C 1
ATOM 1536 O O . ASP A 1 185 ? 14.636 5.497 -34.051 1.00 92.75 185 ASP A O 1
ATOM 1540 N N . ASP A 1 186 ? 16.768 5.980 -34.531 1.00 94.44 186 ASP A N 1
ATOM 1541 C CA . ASP A 1 186 ? 16.453 6.860 -35.663 1.00 94.44 186 ASP A CA 1
ATOM 1542 C C . ASP A 1 186 ? 15.682 6.129 -36.780 1.00 94.44 186 ASP A C 1
ATOM 1544 O O . ASP A 1 186 ? 14.858 6.727 -37.477 1.00 94.44 186 ASP A O 1
ATOM 1548 N N . ASN A 1 187 ? 15.885 4.816 -36.922 1.00 90.81 187 ASN A N 1
ATOM 1549 C CA . ASN A 1 187 ? 15.216 3.956 -37.897 1.00 90.81 187 ASN A CA 1
ATOM 1550 C C . ASN A 1 187 ? 13.946 3.284 -37.347 1.00 90.81 187 ASN A C 1
ATOM 1552 O O . ASN A 1 187 ? 13.439 2.346 -37.976 1.00 90.81 187 ASN A O 1
ATOM 1556 N N . ARG A 1 188 ? 13.402 3.734 -36.204 1.00 89.56 188 ARG A N 1
ATOM 1557 C CA . ARG A 1 188 ? 12.249 3.113 -35.513 1.00 89.56 188 ARG A CA 1
ATOM 1558 C C . ARG A 1 188 ? 11.021 2.841 -36.388 1.00 89.56 188 ARG A C 1
ATOM 1560 O O . ARG A 1 188 ? 10.289 1.899 -36.117 1.00 89.56 188 ARG A O 1
ATOM 1567 N N . GLU A 1 189 ? 10.801 3.634 -37.440 1.00 85.81 189 GLU A N 1
ATOM 1568 C CA . GLU A 1 189 ? 9.669 3.475 -38.374 1.00 85.81 189 GLU A CA 1
ATOM 1569 C C . GLU A 1 189 ? 9.830 2.244 -39.290 1.00 85.81 189 GLU A C 1
ATOM 1571 O O . GLU A 1 189 ? 8.876 1.768 -39.904 1.00 85.81 189 GLU A O 1
ATOM 1576 N N . SER A 1 190 ? 11.055 1.722 -39.389 1.00 83.25 190 SER A N 1
ATOM 1577 C CA . SER A 1 190 ? 11.422 0.539 -40.176 1.00 83.25 190 SER A CA 1
ATOM 1578 C C . SER A 1 190 ? 11.854 -0.656 -39.317 1.00 83.25 190 SER A C 1
ATOM 1580 O O . SER A 1 190 ? 11.921 -1.779 -39.819 1.00 83.25 190 SER A O 1
ATOM 1582 N N . LEU A 1 191 ? 12.107 -0.432 -38.024 1.00 76.88 191 LEU A N 1
ATOM 1583 C CA . LEU A 1 191 ? 12.437 -1.460 -37.041 1.00 76.88 191 LEU A CA 1
ATOM 1584 C C . LEU A 1 191 ? 11.161 -2.121 -36.511 1.00 76.88 191 LEU A C 1
ATOM 1586 O O . LEU A 1 191 ? 10.439 -1.568 -35.683 1.00 76.88 191 LEU A O 1
ATOM 1590 N N . GLY A 1 192 ? 10.901 -3.343 -36.973 1.00 67.62 192 GLY A N 1
ATOM 1591 C CA . GLY A 1 192 ? 9.819 -4.174 -36.460 1.00 67.62 192 GLY A CA 1
ATOM 1592 C C . GLY A 1 192 ? 9.798 -5.564 -37.086 1.00 67.62 192 GLY A C 1
ATOM 1593 O O . GLY A 1 192 ? 10.156 -5.748 -38.250 1.00 67.62 192 GLY A O 1
ATOM 1594 N N . PHE A 1 193 ? 9.360 -6.553 -36.309 1.00 63.22 193 PHE A N 1
ATOM 1595 C CA . PHE A 1 193 ? 9.043 -7.885 -36.817 1.00 63.22 193 PHE A CA 1
ATOM 1596 C C . PHE A 1 193 ? 7.693 -7.808 -37.549 1.00 63.22 193 PHE A C 1
ATOM 1598 O O . PHE A 1 193 ? 6.698 -7.393 -36.955 1.00 63.22 193 PHE A O 1
ATOM 1605 N N . ARG A 1 194 ? 7.645 -8.166 -38.838 1.00 58.47 194 ARG A N 1
ATOM 1606 C CA . ARG A 1 194 ? 6.378 -8.342 -39.570 1.00 58.47 194 ARG A CA 1
ATOM 1607 C C . ARG A 1 194 ? 5.921 -9.793 -39.408 1.00 58.47 194 ARG A C 1
ATOM 1609 O O . ARG A 1 194 ? 6.709 -10.692 -39.693 1.00 58.47 194 ARG A O 1
ATOM 1616 N N . LEU A 1 195 ? 4.693 -9.987 -38.920 1.00 45.12 195 LEU A N 1
ATOM 1617 C CA . LEU A 1 195 ? 4.001 -11.283 -38.869 1.00 45.12 195 LEU A CA 1
ATOM 1618 C C . LEU A 1 195 ? 3.443 -11.662 -40.243 1.00 45.12 195 LEU A C 1
ATOM 1620 O O . LEU A 1 195 ? 2.987 -10.739 -40.957 1.00 45.12 195 LEU A O 1
#

InterPro domains:
  IPR006598 Glycosyl transferase CAP10 domain [PF05686] (64-185)
  IPR006598 Glycosyl transferase CAP10 domain [SM00672] (5-187)
  IPR051091 Protein O-Glucosyltransferase/Glycosyltransferase 90 [PTHR12203] (21-187)

Mean predicted aligned error: 7.01 Å

Organism: NCBI:txid1131564

Secondary structure (DSSP, 8-state):
---TTSPPEEEEE-S-----SS---SEEEEEPPHHHHHHH---------S-SS-HHHHHHHH----PPPPGGGGGG-SEEEEE-SSSS-TTHHHHHHSSSEEEEE--S--GGGGTS-BTTTBEE--TT-TTHHHHHHHHHH-HHHHHHHHHHHHHHHHHHHHHSSHHHHHHHHHHHHHHHHHHH-TTTTT-----

Radius of gyration: 22.13 Å; Cα contacts (8 Å, |Δi|>4): 208; chains: 1; bounding box: 59×38×63 Å